Protein AF-A0A969E5X2-F1 (afdb_monomer_lite)

Sequence (292 aa):
MELRRIKANRVFSERDKNQGENKEKFKKAKKKYEKALETEEDEQTSSAALLKKKQEMRAELEAELADKMEQLIEVEDLKRLIQESEKYSLAWFKALLRLEYILAYEKQEKDRSFQVYFDKIEREAGTNKTLLLKRPSQIFPYNIEEAGDITLKLQLANERRNLAVEVVSIKDTGLRAKLKTPEEIADIDFSKIRGATLEIQNHIFVLEELTKAFDELPYPDVHNIQTNLLKDIRFIFGPPGTGKTTYLAHEEIQPAMLSDEPLKVLVLTPTNKAADVLVQKCKKYAVILPNG

Foldseek 3Di:
DVVVVPVVVVVVVVVVVVVVVVVVVVVVVVVVVVVVVVPPPDDDDDVVVVVVVVVVVVVVVVVVVVVVVVLVVLLVVLVVQLVPADPQFLSNVLSVLVNVLSVLCVVPVDDQKDKKKAQAWDADPPDLFKIKGDDIPDDDDPCQQVFQWKWKWWDFPPDIDIFTFHGWDDDDHTIMTGTPCSVSCPPDDRVRTRIIMMIGRDCSVVSVVVSVVSVPPPDDRNDRCVVVPDPPDDDDDDDPPPCPLLCCQPVPVQVVCPDPDNDDDDDDDPDPVSVVVSVCSNPVCVVVPDDD

Radius of gyration: 27.85 Å; chains: 1; bounding box: 101×42×62 Å

pLDDT: mean 73.92, std 18.06, range [26.22, 95.62]

Structure (mmCIF, N/CA/C/O backbone):
data_AF-A0A969E5X2-F1
#
_entry.id   AF-A0A969E5X2-F1
#
loop_
_atom_site.group_PDB
_atom_site.id
_atom_site.type_symbol
_atom_site.label_atom_id
_atom_site.label_alt_id
_atom_site.label_comp_id
_atom_site.label_asym_id
_atom_site.label_entity_id
_atom_site.label_seq_id
_atom_site.pdbx_PDB_ins_code
_atom_site.Cartn_x
_atom_site.Cartn_y
_atom_site.Cartn_z
_atom_site.occupancy
_atom_site.B_iso_or_equiv
_atom_site.auth_seq_id
_atom_site.auth_comp_id
_atom_site.auth_asym_id
_atom_site.auth_atom_id
_atom_site.pdbx_PDB_model_num
ATOM 1 N N . MET A 1 1 ? -6.191 -13.742 24.870 1.00 33.88 1 MET A N 1
ATOM 2 C CA . MET A 1 1 ? -4.964 -12.938 25.089 1.00 33.88 1 MET A CA 1
ATOM 3 C C . MET A 1 1 ? -3.708 -13.545 24.440 1.00 33.88 1 MET A C 1
ATOM 5 O O . MET A 1 1 ? -2.787 -12.792 24.159 1.00 33.88 1 MET A O 1
ATOM 9 N N . GLU A 1 2 ? -3.675 -14.839 24.091 1.00 26.55 2 GLU A N 1
ATOM 10 C CA . GLU A 1 2 ? -2.489 -15.505 23.503 1.00 26.55 2 GLU A CA 1
ATOM 11 C C . GLU A 1 2 ? -2.227 -15.271 22.006 1.00 26.55 2 GLU A C 1
ATOM 13 O O . GLU A 1 2 ? -1.074 -15.226 21.588 1.00 26.55 2 GLU A O 1
ATOM 18 N N . LEU A 1 3 ? -3.248 -15.000 21.188 1.00 27.17 3 LEU A N 1
ATOM 19 C CA . LEU A 1 3 ? -3.053 -14.727 19.752 1.00 27.17 3 LEU A CA 1
ATOM 20 C C . LEU A 1 3 ? -2.384 -13.365 19.462 1.00 27.17 3 LEU A C 1
ATOM 22 O O . LEU A 1 3 ? -1.923 -13.125 18.346 1.00 27.17 3 LEU A O 1
ATOM 26 N N . ARG A 1 4 ? -2.288 -12.482 20.470 1.00 29.38 4 ARG A N 1
ATOM 27 C CA . ARG A 1 4 ? -1.622 -11.169 20.378 1.00 29.38 4 ARG A CA 1
ATOM 28 C C . ARG A 1 4 ? -0.096 -11.250 20.557 1.00 29.38 4 ARG A C 1
ATOM 30 O O . ARG A 1 4 ? 0.598 -10.355 20.090 1.00 29.38 4 ARG A O 1
ATOM 37 N N . ARG A 1 5 ? 0.440 -12.334 21.140 1.00 27.33 5 ARG A N 1
ATOM 38 C CA . ARG A 1 5 ? 1.896 -12.553 21.284 1.00 27.33 5 ARG A CA 1
ATOM 39 C C . ARG A 1 5 ? 2.562 -13.086 20.009 1.00 27.33 5 ARG A C 1
ATOM 41 O O . ARG A 1 5 ? 3.722 -12.786 19.756 1.00 27.33 5 ARG A O 1
ATOM 48 N N . ILE A 1 6 ? 1.828 -13.809 19.161 1.00 28.77 6 ILE A N 1
ATOM 49 C CA . ILE A 1 6 ? 2.409 -14.521 18.007 1.00 28.77 6 ILE A CA 1
ATOM 50 C C . ILE A 1 6 ? 2.720 -13.580 16.826 1.00 28.77 6 ILE A C 1
ATOM 52 O O . ILE A 1 6 ? 3.721 -13.769 16.140 1.00 28.77 6 ILE A O 1
ATOM 56 N N . LYS A 1 7 ? 1.923 -12.522 16.600 1.00 30.47 7 LYS A N 1
ATOM 57 C CA . LYS A 1 7 ? 2.197 -11.544 15.524 1.00 30.47 7 LYS A CA 1
ATOM 58 C C . LYS A 1 7 ? 3.279 -10.525 15.888 1.00 30.47 7 LYS A C 1
ATOM 60 O O . LYS A 1 7 ? 4.080 -10.184 15.024 1.00 30.47 7 LYS A O 1
ATOM 65 N N . ALA A 1 8 ? 3.350 -10.108 17.154 1.00 27.12 8 ALA A N 1
ATOM 66 C CA . ALA A 1 8 ? 4.449 -9.279 17.643 1.00 27.12 8 ALA A CA 1
ATOM 67 C C . ALA A 1 8 ? 5.780 -10.045 17.553 1.00 27.12 8 ALA A C 1
ATOM 69 O O . ALA A 1 8 ? 6.730 -9.543 16.968 1.00 27.12 8 ALA A O 1
ATOM 70 N N . ASN A 1 9 ? 5.826 -11.313 17.972 1.00 26.22 9 ASN A N 1
ATOM 71 C CA . ASN A 1 9 ? 7.050 -12.110 17.852 1.00 26.22 9 ASN A CA 1
ATOM 72 C C . ASN A 1 9 ? 7.495 -12.370 16.406 1.00 26.22 9 ASN A C 1
ATOM 74 O O . ASN A 1 9 ? 8.685 -12.548 16.189 1.00 26.22 9 ASN A O 1
ATOM 78 N N . ARG A 1 10 ? 6.601 -12.353 15.406 1.00 29.56 10 ARG A N 1
ATOM 79 C CA . ARG A 1 10 ? 7.000 -12.557 14.002 1.00 29.56 10 ARG A CA 1
ATOM 80 C C . ARG A 1 10 ? 7.744 -11.342 13.435 1.00 29.56 10 ARG A C 1
ATOM 82 O O . ARG A 1 10 ? 8.830 -11.515 12.891 1.00 29.56 10 ARG A O 1
ATOM 89 N N . VAL A 1 11 ? 7.232 -10.133 13.693 1.00 31.98 11 VAL A N 1
ATOM 90 C CA . VAL A 1 11 ? 7.895 -8.860 13.346 1.00 31.98 11 VAL A CA 1
ATOM 91 C C . VAL A 1 11 ? 9.212 -8.698 14.112 1.00 31.98 11 VAL A C 1
ATOM 93 O O . VAL A 1 11 ? 10.180 -8.195 13.559 1.00 31.98 11 VAL A O 1
ATOM 96 N N . PHE A 1 12 ? 9.287 -9.164 15.364 1.00 27.89 12 PHE A N 1
ATOM 97 C CA . PHE A 1 12 ? 10.527 -9.146 16.147 1.00 27.89 12 PHE A CA 1
ATOM 98 C C . PHE A 1 12 ? 11.510 -10.271 15.759 1.00 27.89 12 PHE A C 1
ATOM 100 O O . PHE A 1 12 ? 12.712 -10.060 15.829 1.00 27.89 12 PHE A O 1
ATOM 107 N N . SER A 1 13 ? 11.054 -11.429 15.267 1.00 30.58 13 SER A N 1
ATOM 108 C CA . SER A 1 13 ? 11.950 -12.495 14.775 1.00 30.58 13 SER A CA 1
ATOM 109 C C . SER A 1 13 ? 12.606 -12.157 13.431 1.00 30.58 13 SER A C 1
ATOM 111 O O . SER A 1 13 ? 13.712 -12.613 13.145 1.00 30.58 13 SER A O 1
ATOM 113 N N . GLU A 1 14 ? 11.958 -11.312 12.623 1.00 36.44 14 GLU A N 1
ATOM 114 C CA . GLU A 1 14 ? 12.570 -10.693 11.442 1.00 36.44 14 GLU A CA 1
ATOM 115 C C . GLU A 1 14 ? 13.559 -9.568 11.834 1.00 36.44 14 GLU A C 1
ATOM 117 O O . GLU A 1 14 ? 14.497 -9.309 11.080 1.00 36.44 14 GLU A O 1
ATOM 122 N N . ARG A 1 15 ? 13.444 -8.967 13.041 1.00 38.28 15 ARG A N 1
ATOM 123 C CA . ARG A 1 15 ? 14.415 -7.977 13.575 1.00 38.28 15 ARG A CA 1
ATOM 124 C C . ARG A 1 15 ? 15.790 -8.575 13.847 1.00 38.28 15 ARG A C 1
ATOM 126 O O . ARG A 1 15 ? 16.778 -7.930 13.508 1.00 38.28 15 ARG A O 1
ATOM 133 N N . ASP A 1 16 ? 15.870 -9.774 14.422 1.00 35.28 16 ASP A N 1
ATOM 134 C CA . ASP A 1 16 ? 17.169 -10.392 14.737 1.00 35.28 16 ASP A CA 1
ATOM 135 C C . ASP A 1 16 ? 17.899 -10.862 13.473 1.00 35.28 16 ASP A C 1
ATOM 137 O O . ASP A 1 16 ? 19.123 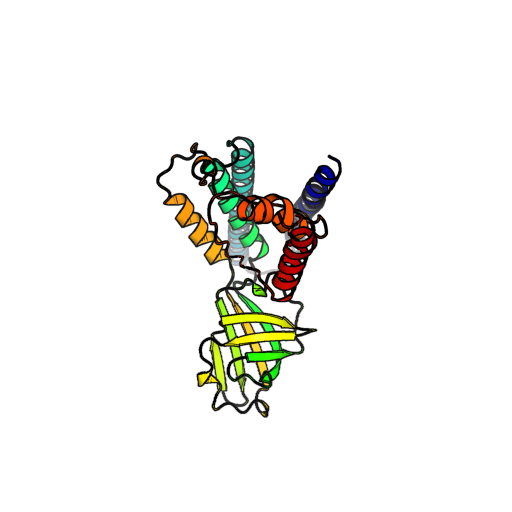-10.743 13.377 1.00 35.28 16 ASP A O 1
ATOM 141 N N . LYS A 1 17 ? 17.154 -11.318 12.457 1.00 40.59 17 LYS A N 1
ATOM 142 C CA . LYS A 1 17 ? 17.729 -11.668 11.152 1.00 40.59 17 LYS A CA 1
ATOM 143 C C . LYS A 1 17 ? 18.222 -10.435 10.397 1.00 40.59 17 LYS A C 1
ATOM 145 O O . LYS A 1 17 ? 19.358 -10.453 9.942 1.00 40.59 17 LYS A O 1
ATOM 150 N N . ASN A 1 18 ? 17.457 -9.339 10.358 1.00 42.22 18 ASN A N 1
ATOM 151 C CA . ASN A 1 18 ? 17.883 -8.110 9.672 1.00 42.22 18 ASN A CA 1
ATOM 152 C C . ASN A 1 18 ? 19.020 -7.365 10.397 1.00 42.22 18 ASN A C 1
ATOM 154 O O . ASN A 1 18 ? 19.896 -6.812 9.735 1.00 42.22 18 ASN A O 1
ATOM 158 N N . GLN A 1 19 ? 19.075 -7.376 11.738 1.00 41.97 19 GLN A N 1
ATOM 159 C CA . GLN A 1 19 ? 20.241 -6.858 12.474 1.00 41.97 19 GLN A CA 1
ATOM 160 C C . GLN A 1 19 ? 21.487 -7.733 12.274 1.00 41.97 19 GLN A C 1
ATOM 162 O O . GLN A 1 19 ? 22.598 -7.203 12.178 1.00 41.97 19 GLN A O 1
ATOM 167 N N . GLY A 1 20 ? 21.312 -9.056 12.196 1.00 42.16 20 GLY A N 1
ATOM 168 C CA . GLY A 1 20 ? 22.365 -10.003 11.835 1.00 42.16 20 GLY A CA 1
ATOM 169 C C . GLY A 1 20 ? 22.888 -9.759 10.421 1.00 42.16 20 GLY A C 1
ATOM 170 O O . GLY A 1 20 ? 24.089 -9.581 10.246 1.00 42.16 20 GLY A O 1
ATOM 171 N N . GLU A 1 21 ? 21.994 -9.643 9.438 1.00 44.25 21 GLU A N 1
ATOM 172 C CA . GLU A 1 21 ? 22.322 -9.394 8.033 1.00 44.25 21 GLU A CA 1
ATOM 173 C C . GLU A 1 21 ? 22.976 -8.025 7.812 1.00 44.25 21 GLU A C 1
ATOM 175 O O . GLU A 1 21 ? 23.948 -7.950 7.065 1.00 44.25 21 GLU A O 1
ATOM 180 N N . ASN A 1 22 ? 22.539 -6.955 8.490 1.00 44.25 22 ASN A N 1
ATOM 181 C CA . ASN A 1 22 ? 23.208 -5.649 8.398 1.00 44.25 22 ASN A CA 1
ATOM 182 C C . ASN A 1 22 ? 24.594 -5.654 9.060 1.00 44.25 22 ASN A C 1
ATOM 184 O O . ASN A 1 22 ? 25.542 -5.110 8.491 1.00 44.25 22 ASN A O 1
ATOM 188 N N . LYS A 1 23 ? 24.772 -6.338 10.200 1.00 45.78 23 LYS A N 1
ATOM 189 C CA . LYS A 1 23 ? 26.104 -6.538 10.804 1.00 45.78 23 LYS A CA 1
ATOM 190 C C . LYS A 1 23 ? 27.010 -7.407 9.931 1.00 45.78 23 LYS A C 1
ATOM 192 O O . LYS A 1 23 ? 28.216 -7.167 9.866 1.00 45.78 23 LYS A O 1
ATOM 197 N N . GLU A 1 24 ? 26.458 -8.409 9.252 1.00 46.59 24 GLU A N 1
ATOM 198 C CA . GLU A 1 24 ? 27.200 -9.284 8.345 1.00 46.59 24 GLU A CA 1
ATOM 199 C C . GLU A 1 24 ? 27.563 -8.572 7.034 1.00 46.59 24 GLU A C 1
ATOM 201 O O . GLU A 1 24 ? 28.681 -8.735 6.549 1.00 46.59 24 GLU A O 1
ATOM 206 N N . LYS A 1 25 ? 26.672 -7.726 6.499 1.00 48.50 25 LYS A N 1
ATOM 207 C CA . LYS A 1 25 ? 26.945 -6.822 5.370 1.00 48.50 25 LYS A CA 1
ATOM 208 C C . 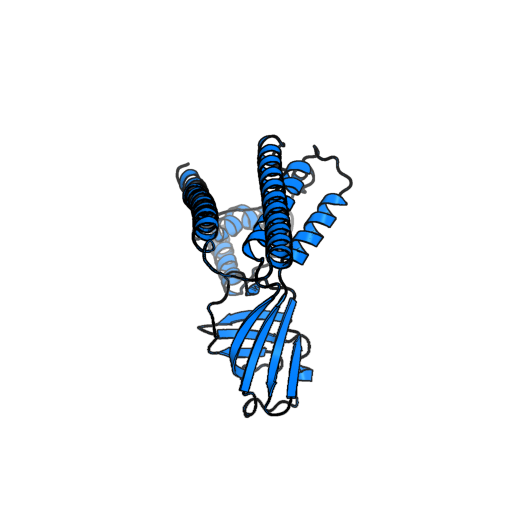LYS A 1 25 ? 28.038 -5.816 5.724 1.00 48.50 25 LYS A C 1
ATOM 210 O O . LYS A 1 25 ? 28.972 -5.664 4.943 1.00 48.50 25 LYS A O 1
ATOM 215 N N . PHE A 1 26 ? 27.998 -5.223 6.919 1.00 43.88 26 PHE A N 1
ATOM 216 C CA . PHE A 1 26 ? 29.046 -4.319 7.405 1.00 43.88 26 PHE A CA 1
ATOM 217 C C . PHE A 1 26 ? 30.395 -5.039 7.576 1.00 43.88 26 PHE A C 1
ATOM 219 O O . PHE A 1 26 ? 31.428 -4.550 7.123 1.00 43.88 26 PHE A O 1
ATOM 226 N N . LYS A 1 27 ? 30.404 -6.260 8.134 1.00 48.34 27 LYS A N 1
ATOM 227 C CA . LYS A 1 27 ? 31.613 -7.103 8.210 1.00 48.34 27 LYS A CA 1
ATOM 228 C C . LYS A 1 27 ? 32.140 -7.516 6.832 1.00 48.34 27 LYS A C 1
ATOM 230 O O . LYS A 1 27 ? 33.351 -7.532 6.637 1.00 48.34 27 LYS A O 1
ATOM 235 N N . LYS A 1 28 ? 31.265 -7.840 5.872 1.00 48.00 28 LYS A N 1
ATOM 236 C CA . LYS A 1 28 ? 31.646 -8.183 4.489 1.00 48.00 28 LYS A CA 1
ATOM 237 C C . LYS A 1 28 ? 32.193 -6.969 3.737 1.00 48.00 28 LYS A C 1
ATOM 239 O O . LYS A 1 28 ? 33.192 -7.115 3.041 1.00 48.00 28 LYS A O 1
ATOM 244 N N . ALA A 1 29 ? 31.609 -5.786 3.926 1.00 45.09 29 ALA A N 1
ATOM 245 C CA . ALA A 1 29 ? 32.123 -4.527 3.390 1.00 45.09 29 ALA A CA 1
ATOM 246 C C . ALA A 1 29 ? 33.502 -4.187 3.981 1.00 45.09 29 ALA A C 1
ATOM 248 O O . ALA A 1 29 ? 34.436 -3.924 3.228 1.00 45.09 29 ALA A O 1
ATOM 249 N N . LYS A 1 30 ? 33.675 -4.326 5.304 1.00 44.69 30 LYS A N 1
ATOM 250 C CA . LYS A 1 30 ? 34.966 -4.134 5.984 1.00 44.69 30 LYS A CA 1
ATOM 251 C C . LYS A 1 30 ? 36.037 -5.128 5.513 1.00 44.69 30 LYS A C 1
ATOM 253 O O . LYS A 1 30 ? 37.164 -4.738 5.245 1.00 44.69 30 LYS A O 1
ATOM 258 N N . LYS A 1 31 ? 35.676 -6.399 5.323 1.00 47.91 31 LYS A N 1
ATOM 259 C CA . LYS A 1 31 ? 36.594 -7.433 4.817 1.00 47.91 31 LYS A CA 1
ATOM 260 C C . LYS A 1 31 ? 36.944 -7.241 3.335 1.00 47.91 31 LYS A C 1
ATOM 262 O O . LYS A 1 31 ? 38.049 -7.564 2.915 1.00 47.91 31 LYS A O 1
ATOM 267 N N . LYS A 1 32 ? 36.015 -6.706 2.533 1.00 45.66 32 LYS A N 1
ATOM 268 C CA . LYS A 1 32 ? 36.267 -6.296 1.142 1.00 45.66 32 LYS A CA 1
ATOM 269 C C . LYS A 1 32 ? 37.216 -5.090 1.086 1.00 45.66 32 LYS A C 1
ATOM 271 O O . LYS A 1 32 ? 38.088 -5.072 0.227 1.00 45.66 32 LYS A O 1
ATOM 276 N N . TYR A 1 33 ? 37.081 -4.148 2.021 1.00 47.31 33 TYR A N 1
ATOM 277 C CA . TYR A 1 33 ? 37.984 -3.007 2.206 1.00 47.31 33 TYR A CA 1
ATOM 278 C C . TYR A 1 33 ? 39.405 -3.444 2.602 1.00 47.31 33 TYR A C 1
ATOM 280 O O . TYR A 1 33 ? 40.365 -3.032 1.959 1.00 47.31 33 TYR A O 1
ATOM 288 N N . GLU A 1 34 ? 39.545 -4.341 3.585 1.00 47.47 34 GLU A N 1
ATOM 289 C CA . GLU A 1 34 ? 40.846 -4.896 4.004 1.00 47.47 34 GLU A CA 1
ATOM 290 C C . GLU A 1 34 ? 41.527 -5.674 2.863 1.00 47.47 34 GLU A C 1
ATOM 292 O O . GLU A 1 34 ? 42.708 -5.481 2.601 1.00 47.47 34 GLU A O 1
ATOM 297 N N . LYS A 1 35 ? 40.766 -6.460 2.091 1.00 46.81 35 LYS A N 1
ATOM 298 C CA . LYS A 1 35 ? 41.309 -7.225 0.958 1.00 46.81 35 LYS A CA 1
ATOM 299 C C . LYS A 1 35 ? 41.712 -6.345 -0.235 1.00 46.81 35 LYS A C 1
ATOM 301 O O . LYS A 1 35 ? 42.700 -6.635 -0.900 1.00 46.81 35 LYS A O 1
ATOM 306 N N . ALA A 1 36 ? 40.976 -5.267 -0.510 1.00 47.94 36 ALA A N 1
ATOM 307 C CA . ALA A 1 36 ? 41.333 -4.307 -1.560 1.00 47.94 36 ALA A CA 1
ATOM 308 C C . ALA A 1 36 ? 42.599 -3.498 -1.215 1.00 47.94 36 ALA A C 1
ATOM 310 O O . ALA A 1 36 ? 43.311 -3.067 -2.114 1.00 47.94 36 ALA A O 1
ATOM 311 N N . LEU A 1 37 ? 42.899 -3.324 0.077 1.00 44.25 37 LEU A N 1
ATOM 312 C CA . LEU A 1 37 ? 44.144 -2.713 0.551 1.00 44.25 37 LEU A CA 1
ATOM 313 C C . LEU A 1 37 ? 45.368 -3.629 0.389 1.00 44.25 37 LEU A C 1
ATOM 315 O O . LEU A 1 37 ? 46.466 -3.108 0.233 1.00 44.25 37 LEU A O 1
ATOM 319 N N . GLU A 1 38 ? 45.184 -4.953 0.407 1.00 46.31 38 GLU A N 1
ATOM 320 C CA . GLU A 1 38 ? 46.271 -5.947 0.351 1.00 46.31 38 GLU A CA 1
ATOM 321 C C . GLU A 1 38 ? 46.632 -6.424 -1.071 1.00 46.31 38 GLU A C 1
ATOM 323 O O . GLU A 1 38 ? 47.699 -6.998 -1.255 1.00 46.31 38 GLU A O 1
ATOM 328 N N . THR A 1 39 ? 45.775 -6.233 -2.086 1.00 46.53 39 THR A N 1
ATOM 329 C CA . THR A 1 39 ? 45.957 -6.897 -3.404 1.00 46.53 39 THR A CA 1
ATOM 330 C C . THR A 1 39 ? 46.667 -6.040 -4.471 1.00 46.53 39 THR A C 1
ATOM 332 O O . THR A 1 39 ? 46.946 -6.546 -5.550 1.00 46.53 39 THR A O 1
ATOM 335 N N . GLU A 1 40 ? 46.982 -4.766 -4.220 1.00 47.56 40 GLU A N 1
ATOM 336 C CA . GLU A 1 40 ? 47.515 -3.849 -5.254 1.00 47.56 40 GLU A CA 1
ATOM 337 C C . GLU A 1 40 ? 48.878 -3.226 -4.892 1.00 47.56 40 GLU A C 1
ATOM 339 O O . GLU A 1 40 ? 49.169 -2.089 -5.264 1.00 47.56 40 GLU A O 1
ATOM 344 N N . GLU A 1 41 ? 49.740 -3.956 -4.176 1.00 48.00 41 GLU A N 1
ATOM 345 C CA . GLU A 1 41 ? 51.158 -3.568 -4.048 1.00 48.00 41 GLU A CA 1
ATOM 346 C C . GLU A 1 41 ? 51.972 -3.806 -5.346 1.00 48.00 41 GLU A C 1
ATOM 348 O O . GLU A 1 41 ? 53.082 -3.291 -5.450 1.00 48.00 41 GLU A O 1
ATOM 353 N N . ASP A 1 42 ? 51.414 -4.480 -6.368 1.00 48.25 42 ASP A N 1
ATOM 354 C CA . ASP A 1 42 ? 52.208 -5.084 -7.459 1.00 48.25 42 ASP A CA 1
ATOM 355 C C . ASP A 1 42 ? 51.913 -4.650 -8.919 1.00 48.25 42 ASP A C 1
ATOM 357 O O . ASP A 1 42 ? 52.398 -5.305 -9.842 1.00 48.25 42 ASP A O 1
ATOM 361 N N . GLU A 1 43 ? 51.217 -3.539 -9.213 1.00 45.03 43 GLU A N 1
ATOM 362 C CA . GLU A 1 43 ? 51.053 -3.095 -10.621 1.00 45.03 43 GLU A CA 1
ATOM 363 C C . GLU A 1 43 ? 51.542 -1.663 -10.919 1.00 45.03 43 GLU A C 1
ATOM 365 O O . GLU A 1 43 ? 50.969 -0.648 -10.520 1.00 45.03 43 GLU A O 1
ATOM 370 N N . GLN A 1 44 ? 52.632 -1.594 -11.696 1.00 53.84 44 GLN A N 1
ATOM 371 C CA . GLN A 1 44 ? 53.276 -0.381 -12.205 1.00 53.84 44 GLN A CA 1
ATOM 372 C C . GLN A 1 44 ? 52.391 0.357 -13.226 1.00 53.84 44 GLN A C 1
ATOM 374 O O . GLN A 1 44 ? 52.444 0.108 -14.428 1.00 53.84 44 GLN A O 1
ATOM 379 N N . THR A 1 45 ? 51.624 1.344 -12.766 1.00 51.31 45 THR A N 1
ATOM 380 C CA . THR A 1 45 ? 51.115 2.445 -13.604 1.00 51.31 45 THR A CA 1
ATOM 381 C C . THR A 1 45 ? 51.493 3.792 -12.977 1.00 51.31 45 THR A C 1
ATOM 383 O O . THR A 1 45 ? 51.734 3.875 -11.776 1.00 51.31 45 THR A O 1
ATOM 386 N N . SER A 1 46 ? 51.618 4.855 -13.785 1.00 58.41 46 SER A N 1
ATOM 387 C CA . SER A 1 46 ? 52.072 6.191 -13.343 1.00 58.41 46 SER A CA 1
ATOM 388 C C . SER A 1 46 ? 51.383 6.644 -12.046 1.00 58.41 46 SER A C 1
ATOM 390 O O . SER A 1 46 ? 50.157 6.797 -12.001 1.00 58.41 46 SER A O 1
ATOM 392 N N . SER A 1 47 ? 52.180 6.852 -10.989 1.00 64.56 47 SER A N 1
ATOM 393 C CA . SER A 1 47 ? 51.687 6.915 -9.607 1.00 64.56 47 SER A CA 1
ATOM 394 C C . SER A 1 47 ? 50.672 8.030 -9.359 1.00 64.56 47 SER A C 1
ATOM 396 O O . SER A 1 47 ? 49.796 7.865 -8.518 1.00 64.56 47 SER A O 1
ATOM 398 N N . ALA A 1 48 ? 50.711 9.125 -10.125 1.00 63.19 48 ALA A N 1
ATOM 399 C CA . ALA A 1 48 ? 49.802 10.259 -9.962 1.00 63.19 48 ALA A CA 1
ATOM 400 C C . ALA A 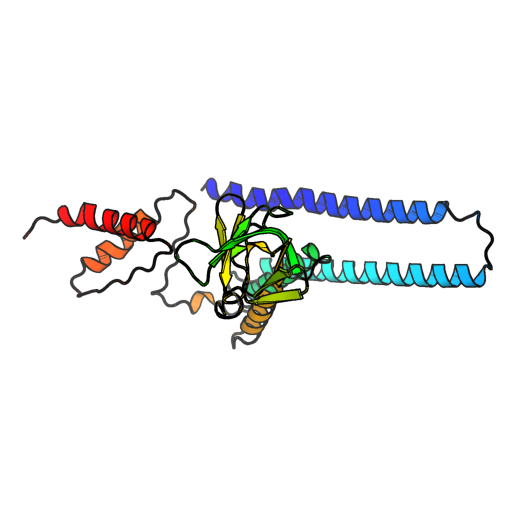1 48 ? 48.355 9.960 -10.402 1.00 63.19 48 ALA A C 1
ATOM 402 O O . ALA A 1 48 ? 47.410 10.398 -9.745 1.00 63.19 48 ALA A O 1
ATOM 403 N N . ALA A 1 49 ? 48.159 9.195 -11.483 1.00 61.09 49 ALA A N 1
ATOM 404 C CA . ALA A 1 49 ? 46.822 8.846 -11.972 1.00 61.09 49 ALA A CA 1
ATOM 405 C C . ALA A 1 49 ? 46.146 7.797 -11.071 1.00 61.09 49 ALA A C 1
ATOM 407 O O . ALA A 1 49 ? 44.952 7.899 -10.791 1.00 61.09 49 ALA A O 1
ATOM 408 N N . LEU A 1 50 ? 46.926 6.839 -10.556 1.00 59.03 50 LEU A N 1
ATOM 409 C CA . LEU A 1 50 ? 46.474 5.872 -9.553 1.00 59.03 50 LEU A CA 1
ATOM 410 C C . LEU A 1 50 ? 46.150 6.548 -8.216 1.00 59.03 50 LEU A C 1
ATOM 412 O O . LEU A 1 50 ? 45.118 6.242 -7.621 1.00 59.03 50 LEU A O 1
ATOM 416 N N . LEU A 1 51 ? 46.975 7.502 -7.761 1.00 67.19 51 LEU A N 1
ATOM 417 C CA . LEU A 1 51 ? 46.701 8.253 -6.531 1.00 67.19 51 LEU A CA 1
ATOM 418 C C . LEU A 1 51 ? 45.389 9.034 -6.637 1.00 67.19 51 LEU A C 1
ATOM 420 O O . LEU A 1 51 ? 44.587 9.010 -5.707 1.00 67.19 51 LEU A O 1
ATOM 424 N N . LYS A 1 52 ? 45.160 9.686 -7.784 1.00 73.44 52 LYS A N 1
ATOM 425 C CA . LYS A 1 52 ? 43.933 10.439 -8.054 1.00 73.44 52 LYS A CA 1
ATOM 426 C C . LYS A 1 52 ? 42.709 9.520 -8.076 1.00 73.44 52 LYS A C 1
ATOM 428 O O . LYS A 1 52 ? 41.754 9.780 -7.355 1.00 73.44 52 LYS A O 1
ATOM 433 N N . LYS A 1 53 ? 42.775 8.392 -8.792 1.00 71.81 53 LYS A N 1
ATOM 434 C CA . LYS A 1 53 ? 41.693 7.391 -8.827 1.00 71.81 53 LYS A CA 1
ATOM 435 C C . LYS A 1 53 ? 41.412 6.781 -7.444 1.00 71.81 53 LYS A C 1
ATOM 437 O O . LYS A 1 53 ? 40.263 6.531 -7.098 1.00 71.81 53 LYS A O 1
ATOM 442 N N . LYS A 1 54 ? 42.450 6.582 -6.624 1.00 67.81 54 LYS A N 1
ATOM 443 C CA . LYS A 1 54 ? 42.340 6.108 -5.234 1.00 67.81 54 LYS A CA 1
ATOM 444 C C . LYS A 1 54 ? 41.690 7.145 -4.317 1.00 67.81 54 LYS A C 1
ATOM 446 O O . LYS A 1 54 ? 40.920 6.772 -3.438 1.0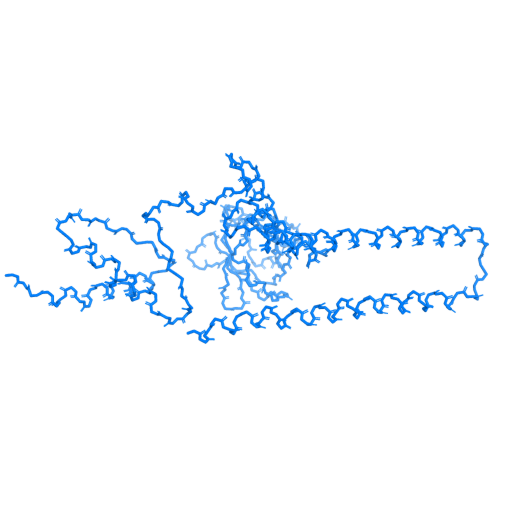0 67.81 54 LYS A O 1
ATOM 451 N N . GLN A 1 55 ? 42.000 8.428 -4.502 1.00 72.00 55 GLN A N 1
ATOM 452 C CA . GLN A 1 55 ? 41.356 9.527 -3.778 1.00 72.00 55 GLN A CA 1
ATOM 453 C C . GLN A 1 55 ? 39.886 9.675 -4.181 1.00 72.00 55 GLN A C 1
ATOM 455 O O . GLN A 1 55 ? 39.041 9.788 -3.301 1.00 72.00 55 GLN A O 1
ATOM 460 N N . GLU A 1 56 ? 39.576 9.590 -5.477 1.00 78.88 56 GLU A N 1
ATOM 461 C CA . GLU A 1 56 ? 38.203 9.624 -6.000 1.00 78.88 56 GLU A CA 1
ATOM 462 C C . GLU A 1 56 ? 37.367 8.456 -5.455 1.00 78.88 56 GLU A C 1
ATOM 464 O O . GLU A 1 56 ? 36.299 8.683 -4.896 1.00 78.88 56 GLU A O 1
ATOM 469 N N . MET A 1 57 ? 37.888 7.224 -5.501 1.00 70.56 57 MET A N 1
ATOM 470 C CA . MET A 1 57 ? 37.194 6.044 -4.967 1.00 70.56 57 MET A CA 1
ATOM 471 C C . MET A 1 57 ? 36.995 6.109 -3.444 1.00 70.56 57 MET A C 1
ATOM 473 O O . MET A 1 57 ? 35.982 5.641 -2.929 1.00 70.56 57 MET A O 1
ATOM 477 N N . ARG A 1 58 ? 37.952 6.686 -2.703 1.00 70.56 58 ARG A N 1
ATOM 478 C CA . ARG A 1 58 ? 37.800 6.921 -1.258 1.00 70.56 58 ARG A CA 1
ATOM 479 C C . ARG A 1 58 ? 36.725 7.957 -0.968 1.00 70.56 58 ARG A C 1
ATOM 481 O O . ARG A 1 58 ? 35.894 7.705 -0.109 1.00 70.56 58 ARG A O 1
ATOM 488 N N . ALA A 1 59 ? 36.725 9.071 -1.695 1.00 77.50 59 ALA A N 1
ATOM 489 C CA . ALA A 1 59 ? 35.722 10.116 -1.537 1.00 77.50 59 ALA A CA 1
ATOM 490 C C . ALA A 1 59 ? 34.310 9.604 -1.872 1.00 77.50 59 ALA A C 1
ATOM 492 O O . ALA A 1 59 ? 33.367 9.896 -1.144 1.00 77.50 59 ALA A O 1
ATOM 493 N N . GLU A 1 60 ? 34.168 8.795 -2.926 1.00 71.88 60 GLU A N 1
ATOM 494 C CA . GLU A 1 60 ? 32.897 8.162 -3.303 1.00 71.88 60 GLU A CA 1
ATOM 495 C C . GLU A 1 60 ? 32.396 7.200 -2.213 1.00 71.88 60 GLU A C 1
ATOM 497 O O . GLU A 1 60 ? 31.230 7.248 -1.825 1.00 71.88 60 GLU A O 1
ATOM 502 N N . LEU A 1 61 ? 33.289 6.382 -1.648 1.00 70.19 61 LEU A N 1
ATOM 503 C CA . LEU A 1 61 ? 32.947 5.462 -0.563 1.00 70.19 61 LEU A CA 1
ATOM 504 C C . LEU A 1 61 ? 32.611 6.189 0.750 1.00 70.19 61 LEU A C 1
ATOM 506 O O . LEU A 1 61 ? 31.704 5.773 1.468 1.00 70.19 61 LEU A O 1
ATOM 510 N N . GLU A 1 62 ? 33.344 7.253 1.086 1.00 74.25 62 GLU A N 1
ATOM 511 C CA . GLU A 1 62 ? 33.066 8.097 2.254 1.00 74.25 62 GLU A CA 1
ATOM 512 C C . GLU A 1 62 ? 31.706 8.788 2.124 1.00 74.25 62 GLU A C 1
ATOM 514 O O . GLU A 1 62 ? 30.947 8.812 3.093 1.00 74.25 62 GLU A O 1
ATOM 519 N N . ALA A 1 63 ? 31.362 9.270 0.927 1.00 74.12 63 ALA A N 1
ATOM 520 C CA . ALA A 1 63 ? 30.047 9.832 0.641 1.00 74.12 63 ALA A CA 1
ATOM 521 C C . ALA A 1 63 ? 28.928 8.784 0.782 1.00 74.12 63 ALA A C 1
ATOM 523 O O . ALA A 1 63 ? 27.923 9.053 1.436 1.00 74.12 63 ALA A O 1
ATOM 524 N N . GLU A 1 64 ? 29.116 7.570 0.252 1.00 71.75 64 GLU A N 1
ATOM 525 C CA . GLU A 1 64 ? 28.138 6.478 0.384 1.00 71.75 64 GLU A CA 1
ATOM 526 C C . GLU A 1 64 ? 27.944 6.045 1.850 1.00 71.75 64 GLU A C 1
ATOM 528 O O . GLU A 1 64 ? 26.834 5.738 2.290 1.00 71.75 64 GLU A O 1
ATOM 533 N N . LEU A 1 65 ? 29.027 6.012 2.633 1.00 71.31 65 LEU A N 1
ATOM 534 C CA . LEU A 1 65 ? 28.970 5.707 4.062 1.00 71.31 65 LEU A CA 1
ATOM 535 C C . LEU A 1 65 ? 28.240 6.796 4.847 1.00 71.31 65 LEU A C 1
ATOM 537 O O . LEU A 1 65 ? 27.451 6.463 5.730 1.00 71.31 65 LEU A O 1
ATOM 541 N N . ALA A 1 66 ? 28.495 8.067 4.532 1.00 74.44 66 ALA A N 1
ATOM 542 C CA . ALA A 1 66 ? 27.828 9.194 5.169 1.00 74.44 66 ALA A CA 1
ATOM 543 C C . ALA A 1 66 ? 26.313 9.169 4.909 1.00 74.44 66 ALA A C 1
ATOM 545 O O . ALA A 1 66 ? 25.544 9.248 5.864 1.00 74.44 66 ALA A O 1
ATOM 546 N N . ASP A 1 67 ? 25.896 8.949 3.658 1.00 73.88 67 ASP A N 1
ATOM 547 C CA . ASP A 1 67 ? 24.480 8.851 3.272 1.00 73.88 67 ASP A CA 1
ATOM 548 C C . ASP A 1 67 ? 23.766 7.704 4.011 1.00 73.88 67 ASP A C 1
ATOM 550 O O . ASP A 1 67 ? 22.712 7.882 4.622 1.00 73.88 67 ASP A O 1
ATOM 554 N N . LYS A 1 68 ? 24.402 6.527 4.083 1.00 75.62 68 LYS A N 1
ATOM 555 C CA . LYS A 1 68 ? 23.871 5.391 4.853 1.00 75.62 68 LYS A CA 1
ATOM 556 C C . LYS A 1 68 ? 23.776 5.671 6.348 1.00 75.62 68 LYS A C 1
ATOM 558 O O . LYS A 1 68 ? 22.858 5.181 7.004 1.00 75.62 68 LYS A O 1
ATOM 563 N N . MET A 1 69 ? 24.733 6.403 6.914 1.00 72.12 69 MET A N 1
ATOM 564 C CA . MET A 1 69 ? 24.680 6.790 8.324 1.00 72.12 69 MET A CA 1
ATOM 565 C C . MET A 1 69 ? 23.530 7.761 8.592 1.00 72.12 69 MET A C 1
ATOM 567 O O . MET A 1 69 ? 22.824 7.581 9.580 1.00 72.12 69 MET A O 1
ATOM 571 N N . GLU A 1 70 ? 23.313 8.736 7.712 1.00 80.00 70 GLU A N 1
ATOM 572 C CA . GLU A 1 70 ? 22.213 9.697 7.818 1.00 80.00 70 GLU A CA 1
ATOM 573 C C . GLU A 1 70 ? 20.848 9.000 7.759 1.00 80.00 70 GLU A C 1
ATOM 575 O O . GLU A 1 70 ? 20.017 9.205 8.644 1.00 80.00 70 GLU A O 1
ATOM 580 N N . GLN A 1 71 ? 20.656 8.078 6.810 1.00 77.81 71 GLN A N 1
ATOM 581 C CA . GLN A 1 71 ? 19.428 7.280 6.712 1.00 77.81 71 GLN A CA 1
ATOM 582 C C . GLN A 1 71 ? 19.179 6.434 7.969 1.00 77.81 71 GLN A C 1
ATOM 584 O O . GLN A 1 71 ? 18.052 6.353 8.463 1.00 77.81 71 GLN A O 1
ATOM 589 N N . LEU A 1 72 ? 20.224 5.813 8.532 1.00 80.69 72 LEU A N 1
ATOM 590 C CA . LEU A 1 72 ? 20.095 5.036 9.767 1.00 80.69 72 LEU A CA 1
ATOM 591 C C . LEU A 1 72 ? 19.697 5.912 10.960 1.00 80.69 72 LEU A C 1
ATOM 593 O O . LEU A 1 72 ? 18.847 5.493 11.748 1.00 80.69 72 LEU A O 1
ATOM 597 N N . ILE A 1 73 ? 20.276 7.110 11.073 1.00 86.44 73 ILE A N 1
ATOM 598 C CA . ILE A 1 73 ? 19.923 8.085 12.111 1.00 86.44 73 ILE A CA 1
ATOM 599 C C . ILE A 1 73 ? 18.459 8.504 11.953 1.00 86.44 73 ILE A C 1
ATOM 601 O O . ILE A 1 73 ? 17.703 8.427 12.921 1.00 86.44 73 ILE A O 1
ATOM 605 N N . GLU A 1 74 ? 18.028 8.849 10.735 1.00 89.50 74 GLU A N 1
ATOM 606 C CA . GLU A 1 74 ? 16.637 9.218 10.449 1.00 89.50 74 GLU A CA 1
ATOM 607 C C . GLU A 1 74 ? 15.673 8.094 10.866 1.00 89.50 74 GLU A C 1
ATOM 609 O O . GLU A 1 74 ? 14.688 8.322 11.569 1.00 89.50 74 GLU A O 1
ATOM 614 N N . VAL A 1 75 ? 15.980 6.847 10.504 1.00 88.12 75 VAL A N 1
ATOM 615 C CA . VAL A 1 75 ? 15.168 5.678 10.864 1.00 88.12 75 VAL A CA 1
ATOM 616 C C . VAL A 1 75 ? 15.100 5.463 12.381 1.00 88.12 75 VAL A C 1
ATOM 618 O O . VAL A 1 75 ? 14.056 5.048 12.899 1.00 88.12 75 VAL A O 1
ATOM 621 N N . GLU A 1 76 ? 16.191 5.686 13.111 1.00 90.19 76 GLU A N 1
ATOM 622 C CA . GLU A 1 76 ? 16.217 5.585 14.574 1.00 90.19 76 GLU A CA 1
ATOM 623 C C . GLU A 1 76 ? 15.403 6.698 15.240 1.00 90.19 76 GLU A C 1
ATOM 625 O O . GLU A 1 76 ? 14.599 6.412 16.134 1.00 90.19 76 GLU A O 1
ATOM 630 N N . ASP A 1 77 ? 15.530 7.931 14.756 1.00 93.12 77 ASP A N 1
ATOM 631 C CA . ASP A 1 77 ? 14.770 9.078 15.244 1.00 93.12 77 ASP A CA 1
ATOM 632 C C . ASP A 1 77 ? 13.269 8.913 14.985 1.00 93.12 77 ASP A C 1
ATOM 634 O O . ASP A 1 77 ? 12.463 9.117 15.895 1.00 93.12 77 ASP A O 1
ATOM 638 N N . LEU A 1 78 ? 12.878 8.440 13.798 1.00 93.94 78 LEU A N 1
ATOM 639 C CA . LEU A 1 78 ? 11.483 8.124 13.474 1.00 93.94 78 LEU A CA 1
ATOM 640 C C . LEU A 1 78 ? 10.927 7.042 14.401 1.00 93.94 78 LEU A C 1
ATOM 642 O O . LEU A 1 78 ? 9.813 7.165 14.909 1.00 93.94 78 LEU A O 1
ATOM 646 N N . LYS A 1 79 ? 11.699 5.985 14.678 1.00 92.31 79 LYS A N 1
ATOM 647 C CA . LYS A 1 79 ? 11.281 4.933 15.619 1.00 92.31 79 LYS A CA 1
ATOM 648 C C . LYS A 1 79 ? 11.086 5.472 17.029 1.00 92.31 79 LYS A C 1
ATOM 650 O O . LYS A 1 79 ? 10.133 5.055 17.689 1.00 92.31 79 LYS A O 1
ATOM 655 N N . ARG A 1 80 ? 11.969 6.362 17.488 1.00 94.31 80 ARG A N 1
ATOM 656 C CA . ARG A 1 80 ? 11.829 7.029 18.785 1.00 94.31 80 ARG A CA 1
ATOM 657 C C . ARG A 1 80 ? 10.573 7.898 18.801 1.00 94.31 80 ARG A C 1
ATOM 659 O O . ARG A 1 80 ? 9.737 7.720 19.681 1.00 94.31 80 ARG A O 1
ATOM 666 N N . LEU A 1 81 ? 10.370 8.718 17.770 1.00 93.88 81 LEU A N 1
ATOM 667 C CA . LEU A 1 81 ? 9.194 9.575 17.630 1.00 93.88 81 LEU A CA 1
ATOM 668 C C . LEU A 1 81 ? 7.888 8.767 17.648 1.00 93.88 81 LEU A C 1
ATOM 670 O O . LEU A 1 81 ? 6.940 9.156 18.322 1.00 93.88 81 LEU A O 1
ATOM 674 N N . ILE A 1 82 ? 7.840 7.609 16.984 1.00 95.25 82 ILE A N 1
ATOM 675 C CA . ILE A 1 82 ? 6.677 6.704 16.999 1.00 95.25 82 ILE A CA 1
ATOM 676 C C . ILE A 1 82 ? 6.400 6.144 18.404 1.00 95.25 82 ILE A C 1
ATOM 678 O O . ILE A 1 82 ? 5.242 5.900 18.745 1.00 95.25 82 ILE A O 1
ATOM 682 N N . GLN A 1 83 ? 7.441 5.890 19.201 1.00 93.81 83 GLN A N 1
ATOM 683 C CA . GLN A 1 83 ? 7.300 5.370 20.566 1.00 93.81 83 GLN A CA 1
ATOM 684 C C . GLN A 1 83 ? 6.890 6.449 21.570 1.00 93.81 83 GLN A C 1
ATOM 686 O O . GLN A 1 83 ? 6.138 6.152 22.496 1.00 93.81 83 GLN A O 1
ATOM 691 N N . GLU A 1 84 ? 7.389 7.671 21.395 1.00 94.31 84 GLU A N 1
ATOM 692 C CA . GLU A 1 84 ? 7.133 8.809 22.283 1.00 94.31 84 GLU A CA 1
ATOM 693 C C . GLU A 1 84 ? 5.814 9.522 21.962 1.00 94.31 84 GLU A C 1
ATOM 695 O O . GLU A 1 84 ? 5.170 10.066 22.858 1.00 94.31 84 GLU A O 1
ATOM 700 N N . SER A 1 85 ? 5.392 9.505 20.695 1.00 93.75 85 SER A N 1
ATOM 701 C CA . SER A 1 85 ? 4.144 10.132 20.263 1.00 93.75 85 SER A CA 1
ATOM 702 C C . SER A 1 85 ? 2.921 9.384 20.779 1.00 93.75 85 SER A C 1
ATOM 704 O O . SER A 1 85 ? 2.874 8.151 20.810 1.00 93.75 85 SER A O 1
ATOM 706 N N . GLU A 1 86 ? 1.872 10.138 21.104 1.00 93.62 86 GLU A N 1
ATOM 707 C CA . GLU A 1 86 ? 0.569 9.555 21.401 1.00 93.62 86 GLU A CA 1
ATOM 708 C C . GLU A 1 86 ? 0.052 8.767 20.191 1.00 93.62 86 GLU A C 1
ATOM 710 O O . GLU A 1 86 ? 0.085 9.221 19.047 1.00 93.62 86 GLU A O 1
ATOM 715 N N . LYS A 1 87 ? -0.456 7.560 20.438 1.00 92.88 87 LYS A N 1
ATOM 716 C CA . LYS A 1 87 ? -1.007 6.727 19.374 1.00 92.88 87 LYS A CA 1
ATOM 717 C C . LYS A 1 87 ? -2.169 7.445 18.679 1.00 92.88 87 LYS A C 1
ATOM 719 O O . LYS A 1 87 ? -3.119 7.861 19.335 1.00 92.88 87 LYS A O 1
ATOM 724 N N . TYR A 1 88 ? -2.117 7.471 17.348 1.00 91.38 88 TYR A N 1
ATOM 725 C CA . TYR A 1 88 ? -3.045 8.191 16.468 1.00 91.38 88 TYR A CA 1
ATOM 726 C C . TYR A 1 88 ? -2.919 9.718 16.483 1.00 91.38 88 TYR A C 1
ATOM 728 O O . TYR A 1 88 ? -3.755 10.389 15.873 1.00 91.38 88 TYR A O 1
ATOM 736 N N . SER A 1 89 ? -1.885 10.279 17.115 1.00 94.44 89 SER A N 1
ATOM 737 C CA . SER A 1 89 ? -1.528 11.671 16.859 1.00 94.44 89 SER A CA 1
ATOM 738 C C . SER A 1 89 ? -1.083 11.859 15.408 1.00 94.44 89 SER A C 1
ATOM 740 O O . SER A 1 89 ? -0.656 10.910 14.737 1.00 94.44 89 SER A O 1
ATOM 742 N N . LEU A 1 90 ? -1.169 13.088 14.910 1.00 94.00 90 LEU A N 1
ATOM 743 C CA . LEU A 1 90 ? -0.695 13.410 13.572 1.00 94.00 90 LEU A CA 1
ATOM 744 C C . LEU A 1 90 ? 0.817 13.142 13.429 1.00 94.00 90 LEU A C 1
ATOM 746 O O . LEU A 1 90 ? 1.221 12.530 12.442 1.00 94.00 90 LEU A O 1
ATOM 750 N N . ALA A 1 91 ? 1.633 13.479 14.438 1.00 94.25 91 ALA A N 1
ATOM 751 C CA . ALA A 1 91 ? 3.062 13.140 14.476 1.00 94.25 91 ALA A CA 1
ATOM 752 C C . ALA A 1 91 ? 3.306 11.632 14.375 1.00 94.25 91 ALA A C 1
ATOM 754 O O . ALA A 1 91 ? 4.180 11.195 13.629 1.00 94.25 91 ALA A O 1
ATOM 755 N N . TRP A 1 92 ? 2.514 10.826 15.087 1.00 95.62 92 TRP A N 1
ATOM 756 C CA . TRP A 1 92 ? 2.628 9.371 15.044 1.00 95.62 92 TRP A CA 1
ATOM 757 C C . TRP A 1 92 ? 2.379 8.826 13.631 1.00 95.62 92 TRP A C 1
ATOM 759 O O . TRP A 1 92 ? 3.121 7.962 13.160 1.00 95.62 92 TRP A O 1
ATOM 769 N N . PHE A 1 93 ? 1.371 9.357 12.930 1.00 94.06 93 PHE A N 1
ATOM 770 C CA . PHE A 1 93 ? 1.078 8.976 11.547 1.00 94.06 93 PHE A CA 1
ATOM 771 C C . PHE A 1 93 ? 2.149 9.445 10.561 1.00 94.06 93 PHE A C 1
ATOM 773 O O . PHE A 1 93 ? 2.623 8.628 9.773 1.00 94.06 93 PHE A O 1
ATOM 780 N N . LYS A 1 94 ? 2.569 10.714 10.627 1.00 93.81 94 LYS A N 1
ATOM 781 C CA . LYS A 1 94 ? 3.637 11.258 9.772 1.00 93.81 94 LYS A CA 1
ATOM 782 C C . LYS A 1 94 ? 4.932 10.458 9.923 1.00 93.81 94 LYS A C 1
ATOM 784 O O . LYS A 1 94 ? 5.521 10.042 8.928 1.00 93.81 94 LYS A O 1
ATOM 789 N N . ALA A 1 95 ? 5.326 10.154 11.161 1.00 94.12 95 ALA A N 1
ATOM 790 C CA . ALA A 1 95 ? 6.529 9.378 11.444 1.00 94.12 95 ALA A CA 1
ATOM 791 C C . ALA A 1 95 ? 6.450 7.945 10.888 1.00 94.12 95 ALA A C 1
ATOM 793 O O . ALA A 1 95 ? 7.426 7.433 10.340 1.00 94.12 95 ALA A O 1
ATOM 794 N N . LEU A 1 96 ? 5.283 7.299 10.985 1.00 94.19 96 LEU A N 1
ATOM 795 C CA . LEU A 1 96 ? 5.063 5.977 10.397 1.00 94.19 96 LEU A CA 1
ATOM 796 C C . LEU A 1 96 ? 5.095 5.987 8.872 1.00 94.19 96 LEU A C 1
ATOM 798 O O . LEU A 1 96 ? 5.720 5.106 8.289 1.00 94.19 96 LEU A O 1
ATOM 802 N N . LEU A 1 97 ? 4.434 6.957 8.236 1.00 91.38 97 LEU A N 1
ATOM 803 C CA . LEU A 1 97 ? 4.427 7.090 6.779 1.00 91.38 97 LEU A CA 1
ATOM 804 C C . LEU A 1 97 ? 5.841 7.329 6.248 1.00 91.38 97 LEU A C 1
ATOM 806 O O . LEU A 1 97 ? 6.262 6.651 5.312 1.00 91.38 97 LEU A O 1
ATOM 810 N N . ARG A 1 98 ? 6.606 8.212 6.900 1.00 89.56 98 ARG A N 1
ATOM 811 C CA . ARG A 1 98 ? 8.004 8.472 6.545 1.00 89.56 98 ARG A CA 1
ATOM 812 C C . ARG A 1 98 ? 8.877 7.229 6.710 1.00 89.56 98 ARG A C 1
ATOM 814 O O . ARG A 1 98 ? 9.675 6.924 5.827 1.00 89.56 98 ARG A O 1
ATOM 821 N N . LEU A 1 99 ? 8.700 6.481 7.800 1.00 90.38 99 LEU A N 1
ATOM 822 C CA . LEU A 1 99 ? 9.431 5.234 8.020 1.00 90.38 99 LEU A CA 1
ATOM 823 C C . LEU A 1 99 ? 9.094 4.182 6.951 1.00 90.38 99 LEU A C 1
ATOM 825 O O . LEU A 1 99 ? 10.002 3.543 6.424 1.00 90.38 99 LEU A O 1
ATOM 829 N N . GLU A 1 100 ? 7.815 4.009 6.610 1.00 86.50 100 GLU A N 1
ATOM 830 C CA . GLU A 1 100 ? 7.393 3.085 5.550 1.00 86.50 100 GLU A CA 1
ATOM 831 C C . GLU A 1 100 ? 7.960 3.506 4.189 1.00 86.50 100 GLU A C 1
ATOM 833 O O . GLU A 1 100 ? 8.440 2.656 3.444 1.00 86.50 100 GLU A O 1
ATOM 838 N N . TYR A 1 101 ? 7.983 4.809 3.895 1.00 82.81 101 TYR A N 1
ATOM 839 C CA . TYR A 1 101 ? 8.580 5.356 2.678 1.00 82.81 101 TYR A CA 1
ATOM 840 C C . TYR A 1 101 ? 10.070 4.996 2.557 1.00 82.81 101 TYR A C 1
ATOM 842 O O . TYR A 1 101 ? 10.483 4.454 1.532 1.00 82.81 101 TYR A O 1
ATOM 850 N N . ILE A 1 102 ? 10.866 5.221 3.611 1.00 79.62 102 ILE A N 1
ATOM 851 C CA . ILE A 1 102 ? 12.303 4.885 3.622 1.00 79.62 102 ILE A CA 1
ATOM 852 C C . ILE A 1 102 ? 12.504 3.377 3.437 1.00 79.62 102 ILE A C 1
ATOM 854 O O . ILE A 1 102 ? 13.291 2.950 2.595 1.00 79.62 102 ILE A O 1
ATOM 858 N N . LEU A 1 103 ? 11.747 2.550 4.166 1.00 80.00 103 LEU A N 1
ATOM 859 C CA . LEU A 1 103 ? 11.855 1.091 4.075 1.00 80.00 103 LEU A CA 1
ATOM 860 C C . LEU A 1 103 ? 11.410 0.542 2.712 1.00 80.00 103 LEU A C 1
ATOM 862 O O . LEU A 1 103 ? 11.939 -0.477 2.256 1.00 80.00 103 LEU A O 1
ATOM 866 N N . ALA A 1 104 ? 10.425 1.174 2.073 1.00 72.94 104 ALA A N 1
ATOM 867 C CA . ALA A 1 104 ? 10.005 0.841 0.719 1.00 72.94 104 ALA A CA 1
ATOM 868 C C . ALA A 1 104 ? 11.103 1.199 -0.292 1.00 72.94 104 ALA A C 1
ATOM 870 O O . ALA A 1 104 ? 11.421 0.376 -1.150 1.00 72.94 104 ALA A O 1
ATOM 871 N N . TYR A 1 105 ? 11.731 2.367 -0.135 1.00 68.56 105 TYR A N 1
ATOM 872 C CA . TYR A 1 105 ? 12.814 2.844 -0.993 1.00 68.56 105 TYR A CA 1
ATOM 873 C C . TYR A 1 105 ? 14.089 1.984 -0.871 1.00 68.56 105 TYR A C 1
ATOM 875 O O . TYR A 1 105 ? 14.603 1.512 -1.885 1.00 68.56 105 TYR A O 1
ATOM 883 N N . GLU A 1 106 ? 14.549 1.669 0.350 1.00 64.88 106 GLU A N 1
ATOM 884 C CA . GLU A 1 106 ? 15.733 0.820 0.605 1.00 64.88 106 GLU A CA 1
ATOM 885 C C . GLU A 1 106 ? 15.594 -0.593 0.014 1.00 64.88 106 GLU A C 1
ATOM 887 O O . GLU A 1 106 ? 16.555 -1.183 -0.485 1.00 64.88 106 GLU A O 1
ATOM 892 N N . LYS A 1 107 ? 14.385 -1.166 0.049 1.00 61.84 107 LYS A N 1
ATOM 893 C CA . LYS A 1 107 ? 14.112 -2.476 -0.565 1.00 61.84 107 LYS A CA 1
ATOM 894 C C . LYS A 1 107 ? 14.194 -2.443 -2.093 1.00 61.84 107 LYS A C 1
ATOM 896 O O . LYS A 1 107 ? 14.239 -3.510 -2.708 1.00 61.84 107 LYS A O 1
ATOM 901 N N . GLN A 1 108 ? 14.169 -1.260 -2.704 1.00 56.53 108 GLN A N 1
ATOM 902 C CA . GLN A 1 108 ? 13.859 -1.070 -4.118 1.00 56.53 108 GLN A CA 1
ATOM 903 C C . GLN A 1 108 ? 14.906 -0.267 -4.902 1.00 56.53 108 GLN A C 1
ATOM 905 O O . GLN A 1 108 ? 14.654 0.036 -6.068 1.00 56.53 108 GLN A O 1
ATOM 910 N N . GLU A 1 109 ? 16.109 -0.028 -4.358 1.00 47.53 109 GLU A N 1
ATOM 911 C CA . GLU A 1 109 ? 17.242 0.630 -5.051 1.00 47.53 109 GLU A CA 1
ATOM 912 C C . GLU A 1 109 ? 17.643 0.016 -6.418 1.00 47.53 109 GLU A C 1
ATOM 914 O O . GLU A 1 109 ? 18.547 0.524 -7.078 1.00 47.53 109 GLU A O 1
ATOM 919 N N . LYS A 1 110 ? 16.994 -1.059 -6.893 1.00 50.16 110 LYS A N 1
ATOM 920 C CA . LYS A 1 110 ? 17.320 -1.697 -8.177 1.00 50.16 110 LYS A CA 1
ATOM 921 C C . LYS A 1 110 ? 16.252 -1.710 -9.260 1.00 50.16 110 LYS A C 1
ATOM 923 O O . LYS A 1 110 ? 16.639 -1.969 -10.389 1.00 50.16 110 LYS A O 1
ATOM 928 N N . ASP A 1 111 ? 14.986 -1.391 -9.002 1.00 49.47 111 ASP A N 1
ATOM 929 C CA . ASP A 1 111 ? 13.999 -1.341 -10.090 1.00 49.47 111 ASP A CA 1
ATOM 930 C C . ASP A 1 111 ? 12.858 -0.372 -9.770 1.00 49.47 111 ASP A C 1
ATOM 932 O O . ASP A 1 111 ? 11.965 -0.650 -8.973 1.00 49.47 111 ASP A O 1
ATOM 936 N N . ARG A 1 112 ? 12.860 0.779 -10.456 1.00 53.94 112 ARG A N 1
ATOM 937 C CA . ARG A 1 112 ? 11.769 1.775 -10.433 1.00 53.94 112 ARG A CA 1
ATOM 938 C C . ARG A 1 112 ? 10.454 1.242 -11.021 1.00 53.94 112 ARG A C 1
ATOM 940 O O . ARG A 1 112 ? 9.425 1.905 -10.936 1.00 53.94 112 ARG A O 1
ATOM 947 N N . SER A 1 113 ? 10.483 0.056 -11.617 1.00 62.28 113 SER A N 1
ATOM 948 C CA . SER A 1 113 ? 9.345 -0.592 -12.250 1.00 62.28 113 SER A CA 1
ATOM 949 C C . SER A 1 113 ? 9.456 -2.101 -12.089 1.00 62.28 113 SER A C 1
ATOM 951 O O . SER A 1 113 ? 10.466 -2.687 -12.476 1.00 62.28 113 SER A O 1
ATOM 953 N N . PHE A 1 114 ? 8.413 -2.747 -11.579 1.00 71.56 114 PHE A N 1
ATOM 954 C CA . PHE A 1 114 ? 8.345 -4.202 -11.604 1.00 71.56 114 PHE A CA 1
ATOM 955 C C . PHE A 1 114 ? 7.969 -4.644 -13.020 1.00 71.56 114 PHE A C 1
ATOM 957 O O . PHE A 1 114 ? 6.885 -4.319 -13.508 1.00 71.56 114 PHE A O 1
ATOM 964 N N . GLN A 1 115 ? 8.870 -5.361 -13.692 1.00 78.94 115 GLN A N 1
ATOM 965 C CA . GLN A 1 115 ? 8.641 -5.866 -15.043 1.00 78.94 115 GLN A CA 1
ATOM 966 C C . GLN A 1 115 ? 8.485 -7.383 -15.044 1.00 78.94 115 GLN A C 1
ATOM 968 O O . GLN A 1 115 ? 9.304 -8.090 -14.465 1.00 78.94 115 GLN A O 1
ATOM 973 N N . VAL A 1 116 ? 7.459 -7.893 -15.727 1.00 84.19 116 VAL A N 1
ATOM 974 C CA . VAL A 1 116 ? 7.272 -9.333 -15.966 1.00 84.19 116 VAL A CA 1
ATOM 975 C C . VAL A 1 116 ? 7.078 -9.573 -17.442 1.00 84.19 116 VAL A C 1
ATOM 977 O O . VAL A 1 116 ? 6.212 -8.962 -18.067 1.00 84.19 116 VAL A O 1
ATOM 980 N N . TYR A 1 117 ? 7.852 -10.499 -17.992 1.00 88.94 117 TYR A N 1
ATOM 981 C CA . TYR A 1 117 ? 7.649 -10.969 -19.349 1.00 88.94 117 TYR A CA 1
ATOM 982 C C . TYR A 1 117 ? 6.686 -12.158 -19.371 1.00 88.94 117 TYR A C 1
ATOM 984 O O . TYR A 1 117 ? 6.738 -13.033 -18.510 1.00 88.94 117 TYR A O 1
ATOM 992 N N . PHE A 1 118 ? 5.825 -12.192 -20.379 1.00 90.94 118 PHE A N 1
ATOM 993 C CA . PHE A 1 118 ? 4.884 -13.264 -20.661 1.00 90.94 118 PHE A CA 1
ATOM 994 C C . PHE A 1 118 ? 5.100 -13.741 -22.088 1.00 90.94 118 PHE A C 1
ATOM 996 O O . PHE A 1 118 ? 5.154 -12.937 -23.022 1.00 90.94 118 PHE A O 1
ATOM 1003 N N . ASP A 1 119 ? 5.181 -15.052 -22.266 1.00 86.88 119 ASP A N 1
ATOM 1004 C CA . ASP A 1 119 ? 5.453 -15.650 -23.574 1.00 86.88 119 ASP A CA 1
ATOM 1005 C C . ASP A 1 119 ? 4.178 -15.878 -24.415 1.00 86.88 119 ASP A C 1
ATOM 1007 O O . ASP A 1 119 ? 4.256 -16.201 -25.600 1.00 86.88 119 ASP A O 1
ATOM 1011 N N . LYS A 1 120 ? 2.990 -15.784 -23.799 1.00 86.50 120 LYS A N 1
ATOM 1012 C CA . LYS A 1 120 ? 1.713 -16.111 -24.432 1.00 86.50 120 LYS A CA 1
ATOM 1013 C C . LYS A 1 120 ? 0.639 -15.161 -23.964 1.00 86.50 120 LYS A C 1
ATOM 1015 O O . LYS A 1 120 ? 0.403 -14.998 -22.767 1.00 86.50 120 LYS A O 1
ATOM 1020 N N . ILE A 1 121 ? -0.036 -14.583 -24.946 1.00 89.38 121 ILE A N 1
ATOM 1021 C CA . ILE A 1 121 ? -1.091 -13.608 -24.755 1.00 89.38 121 ILE A CA 1
ATOM 1022 C C . ILE A 1 121 ? -2.295 -14.099 -25.536 1.00 89.38 121 ILE A C 1
ATOM 1024 O O . ILE A 1 121 ? -2.231 -14.306 -26.745 1.00 89.38 121 ILE A O 1
ATOM 1028 N N . GLU A 1 122 ? -3.390 -14.312 -24.825 1.00 88.62 122 GLU A N 1
ATOM 1029 C CA . GLU A 1 122 ? -4.659 -14.738 -25.399 1.00 88.62 122 GLU A CA 1
ATOM 1030 C C . GLU A 1 122 ? -5.729 -13.725 -25.019 1.00 88.62 122 GLU A C 1
ATOM 1032 O O . GLU A 1 122 ? -5.716 -13.164 -23.925 1.00 88.62 122 GLU A O 1
ATOM 1037 N N . ARG A 1 123 ? -6.694 -13.505 -25.902 1.00 86.12 123 ARG A N 1
ATOM 1038 C CA . ARG A 1 123 ? -7.885 -12.736 -25.554 1.00 86.12 123 ARG A CA 1
ATOM 1039 C C . ARG A 1 123 ? -8.862 -13.626 -24.798 1.00 86.12 123 ARG A C 1
ATOM 1041 O O . ARG A 1 123 ? -9.110 -14.761 -25.205 1.00 86.12 123 ARG A O 1
ATOM 1048 N N . GLU A 1 124 ? -9.417 -13.128 -23.697 1.00 84.25 124 GLU A N 1
ATOM 1049 C CA . GLU A 1 124 ? -10.390 -13.905 -22.931 1.00 84.25 124 GLU A CA 1
ATOM 1050 C C . GLU A 1 124 ? -11.718 -14.011 -23.694 1.00 84.25 124 GLU A C 1
ATOM 1052 O O . GLU A 1 124 ? -12.300 -13.002 -24.104 1.00 84.25 124 GLU A O 1
ATOM 1057 N N . ALA A 1 125 ? -12.211 -15.241 -23.861 1.00 76.06 125 ALA A N 1
ATOM 1058 C CA . ALA A 1 125 ? -13.476 -15.509 -24.534 1.00 76.06 125 ALA A CA 1
ATOM 1059 C C . ALA A 1 125 ? -14.636 -14.752 -23.861 1.00 76.06 125 ALA A C 1
ATOM 1061 O O . ALA A 1 125 ? -14.783 -14.773 -22.640 1.00 76.06 125 ALA A O 1
ATOM 1062 N N . GLY A 1 126 ? -15.459 -14.077 -24.667 1.00 74.31 126 GLY A N 1
ATOM 1063 C CA . GLY A 1 126 ? -16.599 -13.289 -24.187 1.00 74.31 126 GLY A CA 1
ATOM 1064 C C . GLY A 1 126 ? -16.271 -11.847 -23.785 1.00 74.31 126 GLY A C 1
ATOM 1065 O O . GLY A 1 126 ? -17.170 -11.132 -23.348 1.00 74.31 126 GLY A O 1
ATOM 1066 N N . THR A 1 127 ? -15.022 -11.385 -23.946 1.00 78.62 127 THR A N 1
ATOM 1067 C CA . THR A 1 127 ? -14.659 -9.984 -23.682 1.00 78.62 127 THR A CA 1
ATOM 1068 C C . THR A 1 127 ? -13.769 -9.382 -24.772 1.00 78.62 127 THR A C 1
ATOM 1070 O O . THR A 1 127 ? -12.942 -10.050 -25.395 1.00 78.62 127 THR A O 1
ATOM 1073 N N . ASN A 1 128 ? -13.914 -8.071 -24.976 1.00 79.75 128 ASN A N 1
ATOM 1074 C CA . ASN A 1 128 ? -13.093 -7.313 -25.926 1.00 79.75 128 ASN A CA 1
ATOM 1075 C C . ASN A 1 128 ? -11.964 -6.525 -25.263 1.00 79.75 128 ASN A C 1
ATOM 1077 O O . ASN A 1 128 ? -11.117 -5.975 -25.951 1.00 79.75 128 ASN A O 1
ATOM 1081 N N . LYS A 1 129 ? -11.957 -6.492 -23.931 1.00 85.12 129 LYS A N 1
ATOM 1082 C CA . LYS A 1 129 ? -11.089 -5.637 -23.120 1.00 85.12 129 LYS A CA 1
ATOM 1083 C C . LYS A 1 129 ? -10.175 -6.401 -22.175 1.00 85.12 129 LYS A C 1
ATOM 1085 O O . LYS A 1 129 ? -9.488 -5.779 -21.374 1.00 85.12 129 LYS A O 1
ATOM 1090 N N . THR A 1 130 ? -10.208 -7.732 -22.197 1.00 87.62 130 THR A N 1
ATOM 1091 C CA . THR A 1 130 ? -9.480 -8.548 -21.225 1.00 87.62 130 THR A CA 1
ATOM 1092 C C . THR A 1 130 ? -8.550 -9.530 -21.914 1.00 87.62 130 THR A C 1
ATOM 1094 O O . THR A 1 130 ? -8.951 -10.292 -22.796 1.00 87.62 130 THR A O 1
ATOM 1097 N N . LEU A 1 131 ? -7.293 -9.498 -21.480 1.00 88.50 131 LEU A N 1
ATOM 1098 C CA . LEU A 1 131 ? -6.213 -10.341 -21.961 1.00 88.50 131 LEU A CA 1
ATOM 1099 C C . LEU A 1 131 ? -5.776 -11.309 -20.863 1.00 88.50 131 LEU A C 1
ATOM 1101 O O . LEU A 1 131 ? -5.707 -10.956 -19.686 1.00 88.50 131 LEU A O 1
ATOM 1105 N N . LEU A 1 132 ? -5.465 -12.534 -21.266 1.00 89.31 132 LEU A N 1
ATOM 1106 C CA . LEU A 1 132 ? -4.855 -13.571 -20.452 1.00 89.31 132 LEU A CA 1
ATOM 1107 C C . LEU A 1 132 ? -3.367 -13.635 -20.797 1.00 89.31 132 LEU A C 1
ATOM 1109 O O . LEU A 1 132 ? -2.990 -14.051 -21.892 1.00 89.31 132 LEU A O 1
ATOM 1113 N N . LEU A 1 133 ? -2.537 -13.227 -19.846 1.00 90.31 133 LEU A N 1
ATOM 1114 C CA . LEU A 1 133 ? -1.084 -13.266 -19.907 1.00 90.31 133 LEU A CA 1
ATOM 1115 C C . LEU A 1 133 ? -0.613 -14.554 -19.222 1.00 90.31 133 LEU A C 1
ATOM 1117 O O . LEU A 1 133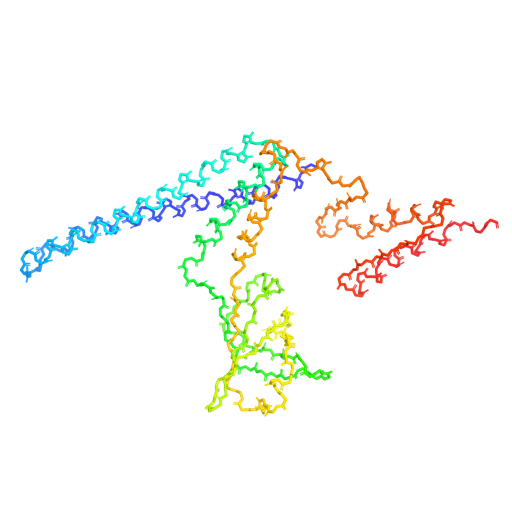 ? -0.833 -14.748 -18.025 1.00 90.31 133 LEU A O 1
ATOM 1121 N N . LYS A 1 134 ? -0.009 -15.473 -19.973 1.00 88.56 134 LYS A N 1
ATOM 1122 C CA . LYS A 1 134 ? 0.373 -16.809 -19.491 1.00 88.56 134 LYS A CA 1
ATOM 1123 C C . LYS A 1 134 ? 1.889 -16.999 -19.524 1.00 88.56 134 LYS A C 1
ATOM 1125 O O . LYS A 1 134 ? 2.583 -16.318 -20.273 1.00 88.56 134 LYS A O 1
ATOM 1130 N N . ARG A 1 135 ? 2.356 -17.953 -18.704 1.00 85.94 135 ARG A N 1
ATOM 1131 C CA . ARG A 1 135 ? 3.768 -18.346 -18.526 1.00 85.94 135 ARG A CA 1
ATOM 1132 C C . ARG A 1 135 ? 4.658 -17.122 -18.214 1.00 85.94 135 ARG A C 1
ATOM 1134 O O . ARG A 1 135 ? 5.433 -16.674 -19.060 1.00 85.94 135 ARG A O 1
ATOM 1141 N N . PRO A 1 136 ? 4.497 -16.539 -17.013 1.00 88.62 136 PRO A N 1
ATOM 1142 C CA . PRO A 1 136 ? 5.311 -15.413 -16.580 1.00 88.62 136 PRO A CA 1
ATOM 1143 C C . PRO A 1 136 ? 6.775 -15.833 -16.391 1.00 88.62 136 PRO A C 1
ATOM 1145 O O . PRO A 1 136 ? 7.061 -16.946 -15.949 1.00 88.62 136 PRO A O 1
ATOM 1148 N N . SER A 1 137 ? 7.702 -14.918 -16.666 1.00 84.62 137 SER A N 1
ATOM 1149 C CA . SER A 1 137 ? 9.141 -15.115 -16.455 1.00 84.62 137 SER A CA 1
ATOM 1150 C C . SER A 1 137 ? 9.536 -15.191 -14.978 1.00 84.62 137 SER A C 1
ATOM 1152 O O . SER A 1 137 ? 10.626 -15.660 -14.659 1.00 84.62 137 SER A O 1
ATOM 1154 N N . GLN A 1 138 ? 8.675 -14.712 -14.077 1.00 77.19 138 GLN A N 1
ATOM 1155 C CA . GLN A 1 138 ? 8.931 -14.637 -12.641 1.00 77.19 138 GLN A CA 1
ATOM 1156 C C . GLN A 1 138 ? 7.640 -14.710 -11.822 1.00 77.19 138 GLN A C 1
ATOM 1158 O O . GLN A 1 138 ? 6.540 -14.500 -12.333 1.00 77.19 138 GLN A O 1
ATOM 1163 N N . ILE A 1 139 ? 7.791 -14.994 -10.529 1.00 71.56 139 ILE A N 1
ATOM 1164 C CA . ILE A 1 139 ? 6.684 -15.025 -9.570 1.00 71.56 139 ILE A CA 1
ATOM 1165 C C . ILE A 1 139 ? 6.182 -13.595 -9.331 1.00 71.56 139 ILE A C 1
ATOM 1167 O O . ILE A 1 139 ? 6.975 -12.658 -9.222 1.00 71.56 139 ILE A O 1
ATOM 1171 N N . PHE A 1 140 ? 4.863 -13.429 -9.244 1.00 70.38 140 PHE A N 1
ATOM 1172 C CA . PHE A 1 140 ? 4.253 -12.134 -8.963 1.00 70.38 140 PHE A CA 1
ATOM 1173 C C . PHE A 1 140 ? 4.439 -11.727 -7.496 1.00 70.38 140 PHE A C 1
ATOM 1175 O O . PHE A 1 140 ? 4.332 -12.578 -6.606 1.00 70.38 140 PHE A O 1
ATOM 1182 N N . PRO A 1 141 ? 4.658 -10.435 -7.210 1.00 65.44 141 PRO A N 1
ATOM 1183 C CA . PRO A 1 141 ? 4.569 -9.923 -5.860 1.00 65.44 141 PRO A CA 1
ATOM 1184 C C . PRO A 1 141 ? 3.124 -10.048 -5.365 1.00 65.44 141 PRO A C 1
ATOM 1186 O O . PRO A 1 141 ? 2.165 -10.007 -6.137 1.00 65.44 141 PRO A O 1
ATOM 1189 N N . TYR A 1 142 ? 2.972 -10.208 -4.054 1.00 58.97 142 TYR A N 1
ATOM 1190 C CA . TYR A 1 142 ? 1.677 -10.466 -3.420 1.00 58.97 142 TYR A CA 1
ATOM 1191 C C . TYR A 1 142 ? 0.663 -9.322 -3.600 1.00 58.97 142 TYR A C 1
ATOM 1193 O O . TYR A 1 142 ? -0.533 -9.554 -3.477 1.00 58.97 142 TYR A O 1
ATOM 1201 N N . ASN A 1 143 ? 1.135 -8.110 -3.899 1.00 60.53 143 ASN A N 1
ATOM 1202 C CA . ASN A 1 143 ? 0.353 -6.886 -4.070 1.00 60.53 143 ASN A CA 1
ATOM 1203 C C . ASN A 1 143 ? 0.170 -6.483 -5.547 1.00 60.53 143 ASN A C 1
ATOM 1205 O O . ASN A 1 143 ? -0.184 -5.343 -5.832 1.00 60.53 143 ASN A O 1
ATOM 1209 N N . ILE A 1 144 ? 0.417 -7.387 -6.505 1.00 71.88 144 ILE A N 1
ATOM 1210 C CA . ILE A 1 144 ? 0.336 -7.056 -7.938 1.00 71.88 144 ILE A CA 1
ATOM 1211 C C . ILE A 1 144 ? -1.053 -6.552 -8.366 1.00 71.88 144 ILE A C 1
ATOM 1213 O O . ILE A 1 144 ? -1.149 -5.715 -9.254 1.00 71.88 144 ILE A O 1
ATOM 1217 N N . GLU A 1 145 ? -2.123 -7.029 -7.724 1.00 74.31 145 GLU A N 1
ATOM 1218 C CA . GLU A 1 145 ? -3.507 -6.609 -8.004 1.00 74.31 145 GLU A CA 1
ATOM 1219 C C . GLU A 1 145 ? -3.824 -5.201 -7.479 1.00 74.31 145 GLU A C 1
ATOM 1221 O O . GLU A 1 145 ? -4.780 -4.577 -7.929 1.00 74.31 145 GLU A O 1
ATOM 1226 N N . GLU A 1 146 ? -3.007 -4.688 -6.556 1.00 64.44 146 GLU A N 1
ATOM 1227 C CA . GLU A 1 146 ? -3.130 -3.344 -5.982 1.00 64.44 146 GLU A CA 1
ATOM 1228 C C . GLU A 1 146 ? -2.342 -2.303 -6.797 1.00 64.44 146 GLU A C 1
ATOM 1230 O O . GLU A 1 146 ? -2.278 -1.133 -6.428 1.00 64.44 146 GLU A O 1
ATOM 1235 N N . ALA A 1 147 ? -1.690 -2.713 -7.891 1.00 66.75 147 ALA A N 1
ATOM 1236 C CA . ALA A 1 147 ? -0.947 -1.840 -8.794 1.00 66.75 147 ALA A CA 1
ATOM 1237 C C . ALA A 1 147 ? -1.842 -0.805 -9.488 1.00 66.75 147 ALA A C 1
ATOM 1239 O O . ALA A 1 147 ? -2.780 -1.161 -10.195 1.00 66.75 147 ALA A O 1
ATOM 1240 N N . GLY A 1 148 ? -1.525 0.480 -9.286 1.00 60.38 148 GLY A N 1
ATOM 1241 C CA . GLY A 1 148 ? -2.290 1.601 -9.845 1.00 60.38 148 GLY A CA 1
ATOM 1242 C C . GLY A 1 148 ? -1.918 1.945 -11.288 1.00 60.38 148 GLY A C 1
ATOM 1243 O O . GLY A 1 148 ? -2.803 2.140 -12.120 1.00 60.38 148 GLY A O 1
ATOM 1244 N N . ASP A 1 149 ? -0.620 1.962 -11.604 1.00 74.44 149 ASP A N 1
ATOM 1245 C CA . ASP A 1 149 ? -0.120 2.336 -12.929 1.00 74.44 149 ASP A CA 1
ATOM 1246 C C . ASP A 1 149 ? 0.580 1.164 -13.608 1.00 74.44 149 ASP A C 1
ATOM 1248 O O . ASP A 1 149 ? 1.738 0.832 -13.351 1.00 74.44 149 ASP A O 1
ATOM 1252 N N . ILE A 1 150 ? -0.170 0.514 -14.495 1.00 84.88 150 ILE A N 1
ATOM 1253 C CA . ILE A 1 150 ? 0.242 -0.701 -15.184 1.00 84.88 150 ILE A CA 1
ATOM 1254 C C . ILE A 1 150 ? 0.236 -0.445 -16.692 1.00 84.88 150 ILE A C 1
ATOM 1256 O O . ILE A 1 150 ? -0.791 -0.106 -17.286 1.00 84.88 150 ILE A O 1
ATOM 1260 N N . THR A 1 151 ? 1.382 -0.662 -17.328 1.00 87.88 151 THR A N 1
ATOM 1261 C CA . THR A 1 151 ? 1.547 -0.589 -18.782 1.00 87.88 151 THR A CA 1
ATOM 1262 C C . THR A 1 151 ? 1.887 -1.968 -19.329 1.00 87.88 151 THR A C 1
ATOM 1264 O O . THR A 1 151 ? 2.855 -2.594 -18.908 1.00 87.88 151 THR A O 1
ATOM 1267 N N . LEU A 1 152 ? 1.117 -2.454 -20.300 1.00 89.44 152 LEU A N 1
ATOM 1268 C CA . LEU A 1 152 ? 1.406 -3.698 -21.007 1.00 89.44 152 LEU A CA 1
ATOM 1269 C C . LEU A 1 152 ? 2.056 -3.388 -22.356 1.00 89.44 152 LEU A C 1
ATOM 1271 O O . LEU A 1 152 ? 1.417 -2.862 -23.262 1.00 89.44 152 LEU A O 1
ATOM 1275 N N . LYS A 1 153 ? 3.326 -3.750 -22.508 1.00 90.44 153 LYS A N 1
ATOM 1276 C CA . LYS A 1 153 ? 4.091 -3.591 -23.746 1.00 90.44 153 LYS A CA 1
ATOM 1277 C C . LYS A 1 153 ? 4.007 -4.874 -24.571 1.00 90.44 153 LYS A C 1
ATOM 1279 O O . LYS A 1 153 ? 4.681 -5.855 -24.261 1.00 90.44 153 LYS A O 1
ATOM 1284 N N . LEU A 1 154 ? 3.190 -4.887 -25.620 1.00 89.12 154 LEU A N 1
ATOM 1285 C CA . LEU A 1 154 ? 3.104 -5.991 -26.576 1.00 89.12 154 LEU A CA 1
ATOM 1286 C C . LEU A 1 154 ? 4.285 -5.958 -27.551 1.00 89.12 154 LEU A C 1
ATOM 1288 O O . LEU A 1 154 ? 4.584 -4.922 -28.146 1.00 89.12 154 LEU A O 1
ATOM 1292 N N . GLN A 1 155 ? 4.919 -7.111 -27.760 1.00 87.38 155 GLN A N 1
ATOM 1293 C CA . GLN A 1 155 ? 5.932 -7.306 -28.793 1.00 87.38 155 GLN A CA 1
ATOM 1294 C C . GLN A 1 155 ? 5.319 -8.051 -29.980 1.00 87.38 155 GLN A C 1
ATOM 1296 O O . GLN A 1 155 ? 5.082 -9.262 -29.923 1.00 87.38 155 GLN A O 1
ATOM 1301 N N . LEU A 1 156 ? 5.074 -7.324 -31.069 1.00 83.31 156 LEU A N 1
ATOM 1302 C CA . LEU A 1 156 ? 4.676 -7.891 -32.354 1.00 83.31 156 LEU A CA 1
ATOM 1303 C C . LEU A 1 156 ? 5.917 -8.117 -33.230 1.00 83.31 156 LEU A C 1
ATOM 1305 O O . LEU A 1 156 ? 7.020 -7.679 -32.904 1.00 83.31 156 LEU A O 1
ATOM 1309 N N . ALA A 1 157 ? 5.753 -8.819 -34.353 1.00 75.88 157 ALA A N 1
ATOM 1310 C CA . ALA A 1 157 ? 6.868 -9.135 -35.250 1.00 75.88 157 ALA A CA 1
ATOM 1311 C C . ALA A 1 157 ? 7.612 -7.890 -35.775 1.00 75.88 157 ALA A C 1
ATOM 1313 O O . ALA A 1 157 ? 8.835 -7.939 -35.898 1.00 75.88 157 ALA A O 1
ATOM 1314 N N . ASN A 1 158 ? 6.882 -6.797 -36.036 1.00 76.81 158 ASN A N 1
ATOM 1315 C CA . ASN A 1 158 ? 7.407 -5.590 -36.685 1.00 76.81 158 ASN A CA 1
ATOM 1316 C C . ASN A 1 158 ? 7.226 -4.307 -35.852 1.00 76.81 158 ASN A C 1
ATOM 1318 O O . ASN A 1 158 ? 7.745 -3.265 -36.238 1.00 76.81 158 ASN A O 1
ATOM 1322 N N . GLU A 1 159 ? 6.502 -4.356 -34.730 1.00 82.25 159 GLU A N 1
ATOM 1323 C CA . GLU A 1 159 ? 6.211 -3.174 -33.910 1.00 82.25 159 GLU A CA 1
ATOM 1324 C C . GLU A 1 159 ? 6.078 -3.518 -32.419 1.00 82.25 159 GLU A C 1
ATOM 1326 O O . GLU A 1 159 ? 5.882 -4.674 -32.034 1.00 82.25 159 GLU A O 1
ATOM 1331 N N . ARG A 1 160 ? 6.191 -2.494 -31.567 1.00 84.50 160 ARG A N 1
ATOM 1332 C CA . ARG A 1 160 ? 5.878 -2.574 -30.137 1.00 84.50 160 ARG A CA 1
ATOM 1333 C C . ARG A 1 160 ? 4.684 -1.673 -29.859 1.00 84.50 160 ARG A C 1
ATOM 1335 O O . ARG A 1 160 ? 4.706 -0.516 -30.268 1.00 84.50 160 ARG A O 1
ATOM 1342 N N . ARG A 1 161 ? 3.683 -2.182 -29.142 1.00 84.00 161 ARG A N 1
ATOM 1343 C CA . ARG A 1 161 ? 2.540 -1.381 -28.681 1.00 84.00 161 ARG A CA 1
ATOM 1344 C C . ARG A 1 161 ? 2.509 -1.311 -27.169 1.00 84.00 161 ARG A C 1
ATOM 1346 O O . ARG A 1 161 ? 2.689 -2.329 -26.509 1.00 84.00 161 ARG A O 1
ATOM 1353 N N . ASN A 1 162 ? 2.242 -0.127 -26.640 1.00 88.81 162 ASN A N 1
ATOM 1354 C CA . ASN A 1 162 ? 2.048 0.090 -25.213 1.00 88.81 162 ASN A CA 1
ATOM 1355 C C . ASN A 1 162 ? 0.552 0.236 -24.964 1.00 88.81 162 ASN A C 1
ATOM 1357 O O . ASN A 1 162 ? -0.069 1.099 -25.568 1.00 88.81 162 ASN A O 1
ATOM 1361 N N . LEU A 1 163 ? 0.002 -0.596 -24.090 1.00 86.56 163 LEU A N 1
ATOM 1362 C CA . LEU A 1 163 ? -1.408 -0.594 -23.729 1.00 86.56 163 LEU A CA 1
ATOM 1363 C C . LEU A 1 163 ? -1.547 -0.202 -22.264 1.00 86.56 163 LEU A C 1
ATOM 1365 O O . LEU A 1 163 ? -0.875 -0.769 -21.396 1.00 86.56 163 LEU A O 1
ATOM 1369 N N . ALA A 1 164 ? -2.452 0.725 -21.976 1.00 85.19 164 ALA A N 1
ATOM 1370 C CA . ALA A 1 164 ? -2.775 1.078 -20.604 1.00 85.19 164 ALA A CA 1
ATOM 1371 C C . ALA A 1 164 ? -3.684 0.006 -19.979 1.00 85.19 164 ALA A C 1
ATOM 1373 O O . ALA A 1 164 ? -4.757 -0.315 -20.502 1.00 85.19 164 ALA A O 1
ATOM 1374 N N . VAL A 1 165 ? -3.267 -0.549 -18.842 1.00 86.12 165 VAL A N 1
ATOM 1375 C CA . VAL A 1 165 ? -4.027 -1.564 -18.106 1.00 86.12 165 VAL A CA 1
ATOM 1376 C C . VAL A 1 165 ? -4.783 -0.882 -16.965 1.00 86.12 165 VAL A C 1
ATOM 1378 O O . VAL A 1 165 ? -4.248 -0.041 -16.253 1.00 86.12 165 VAL A O 1
ATOM 1381 N N . GLU A 1 166 ? -6.065 -1.206 -16.835 1.00 81.69 166 GLU A N 1
ATOM 1382 C CA . GLU A 1 166 ? -6.964 -0.695 -15.801 1.00 81.69 166 GLU A CA 1
ATOM 1383 C C . GLU A 1 166 ? -6.765 -1.455 -14.489 1.00 81.69 166 GLU A C 1
ATOM 1385 O O . GLU A 1 166 ? -6.562 -0.843 -13.451 1.00 81.69 166 GLU A O 1
ATOM 1390 N N . VAL A 1 167 ? -6.832 -2.789 -14.543 1.00 79.00 167 VAL A N 1
ATOM 1391 C CA . VAL A 1 167 ? -6.706 -3.677 -13.378 1.00 79.00 167 VAL A CA 1
ATOM 1392 C C . VAL A 1 167 ? -6.094 -5.002 -13.820 1.00 79.00 167 VAL A C 1
ATOM 1394 O O . VAL A 1 167 ? -6.373 -5.490 -14.924 1.00 79.00 167 VAL A O 1
ATOM 1397 N N . VAL A 1 168 ? -5.311 -5.618 -12.936 1.00 85.06 168 VAL A N 1
ATOM 1398 C CA . VAL A 1 168 ? -4.813 -6.986 -13.093 1.00 85.06 168 VAL A CA 1
ATOM 1399 C C . VAL A 1 168 ? -5.358 -7.904 -12.004 1.00 85.06 168 VAL A C 1
ATOM 1401 O O . VAL A 1 168 ? -5.600 -7.474 -10.884 1.00 85.06 168 VAL A O 1
ATOM 1404 N N . SER A 1 169 ? -5.562 -9.176 -12.338 1.00 81.50 169 SER A N 1
ATOM 1405 C CA . SER A 1 169 ? -5.938 -10.220 -11.377 1.00 81.50 169 SER A CA 1
ATOM 1406 C C . SER A 1 169 ? -5.166 -11.504 -11.646 1.00 81.50 169 SER A C 1
ATOM 1408 O O . SER A 1 169 ? -4.899 -11.842 -12.801 1.00 81.50 169 SER A O 1
ATOM 1410 N N . ILE A 1 170 ? -4.797 -12.230 -10.599 1.00 81.25 170 ILE A N 1
ATOM 1411 C CA . ILE A 1 170 ? -4.103 -13.509 -10.707 1.00 81.25 170 ILE A CA 1
ATOM 1412 C C . ILE A 1 170 ? -5.135 -14.591 -11.043 1.00 81.25 170 ILE A C 1
ATOM 1414 O O . ILE A 1 170 ? -6.152 -14.741 -10.364 1.00 81.25 170 ILE A O 1
ATOM 1418 N N . LYS A 1 171 ? -4.880 -15.367 -12.101 1.00 77.75 171 LYS A N 1
ATOM 1419 C CA . LYS A 1 171 ? -5.735 -16.492 -12.506 1.00 77.75 171 LYS A CA 1
ATOM 1420 C C . LYS A 1 171 ? -4.866 -17.699 -12.838 1.00 77.75 171 LYS A C 1
ATOM 1422 O O . LYS A 1 171 ? -4.067 -17.661 -13.773 1.00 77.75 171 LYS A O 1
ATOM 1427 N N . ASP A 1 172 ? -5.045 -18.767 -12.069 1.00 74.00 172 ASP A N 1
ATOM 1428 C CA . ASP A 1 172 ? -4.275 -20.011 -12.142 1.00 74.00 172 ASP A CA 1
ATOM 1429 C C . ASP A 1 172 ? -2.757 -19.780 -11.991 1.00 74.00 172 ASP A C 1
ATOM 1431 O O . ASP A 1 172 ? -2.258 -19.604 -10.884 1.00 74.00 172 ASP A O 1
ATOM 1435 N N . THR A 1 173 ? -2.026 -19.770 -13.109 1.00 69.31 173 THR A N 1
ATOM 1436 C CA . THR A 1 173 ? -0.565 -19.572 -13.202 1.00 69.31 173 THR A CA 1
ATOM 1437 C C . THR A 1 173 ? -0.187 -18.342 -14.034 1.00 69.31 173 THR A C 1
ATOM 1439 O O . THR A 1 173 ? 0.983 -18.130 -14.349 1.00 69.31 173 THR A O 1
ATOM 1442 N N . GLY A 1 174 ? -1.177 -17.537 -14.423 1.00 81.81 174 GLY A N 1
ATOM 1443 C CA . GLY A 1 174 ? -1.007 -16.345 -15.243 1.00 81.81 174 GLY A CA 1
ATOM 1444 C C . GLY A 1 174 ? -1.702 -15.127 -14.647 1.00 81.81 174 GLY A C 1
ATOM 1445 O O . GLY A 1 174 ? -2.149 -15.122 -13.498 1.00 81.81 174 GLY A O 1
ATOM 1446 N N . LEU A 1 175 ? -1.796 -14.085 -15.461 1.00 86.75 175 LEU A N 1
ATOM 1447 C CA . LEU A 1 175 ? -2.345 -12.795 -15.086 1.00 86.75 175 LEU A CA 1
ATOM 1448 C C . LEU A 1 175 ? -3.451 -12.403 -16.064 1.00 86.75 175 LEU A C 1
ATOM 1450 O O . LEU A 1 175 ? -3.291 -12.484 -17.280 1.00 86.75 175 LEU A O 1
ATOM 1454 N N . ARG A 1 176 ? -4.589 -11.969 -15.542 1.00 89.31 176 ARG A N 1
ATOM 1455 C CA . ARG A 1 176 ? -5.700 -11.427 -16.317 1.00 89.31 176 ARG A CA 1
ATOM 1456 C C . ARG A 1 176 ? -5.616 -9.908 -16.260 1.00 89.31 176 ARG A C 1
ATOM 1458 O O . ARG A 1 176 ? -5.802 -9.335 -15.191 1.00 89.31 176 ARG A O 1
ATOM 1465 N N . ALA A 1 177 ? -5.347 -9.274 -17.395 1.00 88.25 177 ALA A N 1
ATOM 1466 C CA . ALA A 1 177 ? -5.220 -7.827 -17.525 1.00 88.25 177 ALA A CA 1
ATOM 1467 C C . ALA A 1 177 ? -6.448 -7.249 -18.235 1.00 88.25 177 ALA A C 1
ATOM 1469 O O . ALA A 1 177 ? -6.787 -7.658 -19.348 1.00 88.25 177 ALA A O 1
ATOM 1470 N N . LYS A 1 178 ? -7.127 -6.298 -17.594 1.00 88.25 178 LYS A N 1
ATOM 1471 C CA . LYS A 1 178 ? -8.233 -5.537 -18.182 1.00 88.25 178 LYS A CA 1
ATOM 1472 C C . LYS A 1 178 ? -7.685 -4.214 -18.708 1.00 88.25 178 LYS A C 1
ATOM 1474 O O . LYS A 1 178 ? -7.067 -3.485 -17.947 1.00 88.25 178 LYS A O 1
ATOM 1479 N N . LEU A 1 179 ? -7.879 -3.914 -19.986 1.00 87.62 179 LEU A N 1
ATOM 1480 C CA . LEU A 1 179 ? -7.356 -2.710 -20.638 1.00 87.62 179 LEU A CA 1
ATOM 1481 C C . LEU A 1 179 ? -8.253 -1.493 -20.383 1.00 87.62 179 LEU A C 1
ATOM 1483 O O . LEU A 1 179 ? -9.476 -1.645 -20.333 1.00 87.62 179 LEU A O 1
ATOM 1487 N N . LYS A 1 180 ? -7.646 -0.299 -20.290 1.00 84.69 180 LYS A N 1
ATOM 1488 C CA . LYS A 1 180 ? -8.369 0.987 -20.257 1.00 84.69 180 LYS A CA 1
ATOM 1489 C C . LYS A 1 180 ? -8.967 1.316 -21.630 1.00 84.69 180 LYS A C 1
ATOM 1491 O O . LYS A 1 180 ? -10.114 1.741 -21.705 1.00 84.69 180 LYS A O 1
ATOM 1496 N N . THR A 1 181 ? -8.208 1.064 -22.695 1.00 82.75 181 THR A N 1
ATOM 1497 C CA . THR A 1 181 ? -8.540 1.392 -24.091 1.00 82.75 181 THR A CA 1
ATOM 1498 C C . THR A 1 181 ? -8.578 0.119 -24.949 1.00 82.75 181 THR A C 1
ATOM 1500 O O . THR A 1 181 ? -7.588 -0.267 -25.574 1.00 82.75 181 THR A O 1
ATOM 1503 N N . PRO A 1 182 ? -9.703 -0.621 -24.958 1.00 78.50 182 PRO A N 1
ATOM 1504 C CA . PRO A 1 182 ? -9.825 -1.862 -25.724 1.00 78.50 182 PRO A CA 1
ATOM 1505 C C . PRO A 1 182 ? -9.800 -1.658 -27.246 1.00 78.50 182 PRO A C 1
ATOM 1507 O O . PRO A 1 182 ? -9.577 -2.620 -27.981 1.00 78.50 182 PRO A O 1
ATOM 1510 N N . GLU A 1 183 ? -10.015 -0.435 -27.736 1.00 77.88 183 GLU A N 1
ATOM 1511 C CA . GLU A 1 183 ? -9.945 -0.105 -29.161 1.00 77.88 183 GLU A CA 1
ATOM 1512 C C . GLU A 1 183 ? -8.524 -0.285 -29.724 1.00 77.88 183 GLU A C 1
ATOM 1514 O O . GLU A 1 183 ? -8.370 -0.661 -30.883 1.00 77.88 183 GLU A O 1
ATOM 1519 N N . GLU A 1 184 ? -7.487 -0.116 -28.894 1.00 74.38 184 GLU A N 1
ATOM 1520 C CA . GLU A 1 184 ? -6.070 -0.220 -29.285 1.00 74.38 184 GLU A CA 1
ATOM 1521 C C . GLU A 1 184 ? -5.617 -1.646 -29.640 1.00 74.38 184 GLU A C 1
ATOM 1523 O O . GLU A 1 184 ? -4.521 -1.838 -30.171 1.00 74.38 184 GLU A O 1
ATOM 1528 N N . ILE A 1 185 ? -6.446 -2.652 -29.338 1.00 77.12 185 ILE A N 1
ATOM 1529 C CA . ILE A 1 185 ? -6.189 -4.065 -29.647 1.00 77.12 185 ILE A CA 1
ATOM 1530 C C . ILE A 1 185 ? -7.172 -4.652 -30.668 1.00 77.12 185 ILE A C 1
ATOM 1532 O O . ILE A 1 185 ? -7.162 -5.863 -30.897 1.00 77.12 185 ILE A O 1
ATOM 1536 N N . ALA A 1 186 ? -8.045 -3.830 -31.260 1.00 75.62 186 ALA A N 1
ATOM 1537 C CA . ALA A 1 186 ? -9.089 -4.297 -32.174 1.00 75.62 186 ALA A CA 1
ATOM 1538 C C . ALA A 1 186 ? -8.529 -4.834 -33.505 1.00 75.62 186 ALA A C 1
ATOM 1540 O O . ALA A 1 186 ? -9.097 -5.760 -34.079 1.00 75.62 186 ALA A O 1
ATOM 1541 N N . ASP A 1 187 ? -7.411 -4.278 -33.965 1.00 77.56 187 ASP A N 1
ATOM 1542 C CA . ASP A 1 187 ? -6.731 -4.589 -35.226 1.00 77.56 187 ASP A CA 1
ATOM 1543 C C . ASP A 1 187 ? -5.560 -5.579 -35.068 1.00 77.56 187 ASP A C 1
ATOM 1545 O O . ASP A 1 187 ? -4.890 -5.926 -36.043 1.00 77.56 187 ASP A O 1
ATOM 1549 N N . ILE A 1 188 ? -5.310 -6.064 -33.847 1.00 78.06 188 ILE A N 1
ATOM 1550 C CA . ILE A 1 188 ? -4.171 -6.932 -33.544 1.00 78.06 188 ILE A CA 1
ATOM 1551 C C . ILE A 1 188 ? -4.518 -8.407 -33.769 1.00 78.06 188 ILE A C 1
ATOM 1553 O O . ILE A 1 188 ? -5.421 -8.969 -33.149 1.00 78.06 188 ILE A O 1
ATOM 1557 N N . ASP A 1 189 ? -3.707 -9.073 -34.589 1.00 78.75 189 ASP A N 1
ATOM 1558 C CA . ASP A 1 189 ? -3.684 -10.532 -34.678 1.00 78.75 189 ASP A CA 1
ATOM 1559 C C . ASP A 1 189 ? -2.837 -11.122 -33.539 1.00 78.75 189 ASP A C 1
ATOM 1561 O O . ASP A 1 189 ? -1.603 -11.065 -33.551 1.00 78.75 189 ASP A O 1
ATOM 1565 N N . PHE A 1 190 ? -3.514 -11.719 -32.555 1.00 79.44 190 PHE A N 1
ATOM 1566 C CA . PHE A 1 190 ? -2.898 -12.324 -31.369 1.00 79.44 190 PHE A CA 1
ATOM 1567 C C . PHE A 1 190 ? -1.937 -13.472 -31.703 1.00 79.44 190 PHE A C 1
ATOM 1569 O O . PHE A 1 190 ? -1.018 -13.744 -30.934 1.00 79.44 190 PHE A O 1
ATOM 1576 N N . SER A 1 191 ? -2.086 -14.099 -32.872 1.00 76.88 191 SER A N 1
ATOM 1577 C CA . SER A 1 191 ? -1.193 -15.165 -33.346 1.00 76.88 191 SER A CA 1
ATOM 1578 C C . SER A 1 191 ? 0.211 -14.648 -33.675 1.00 76.88 191 SER A C 1
ATOM 1580 O O . SER A 1 191 ? 1.163 -15.423 -33.719 1.00 76.88 191 SER A O 1
ATOM 1582 N N . LYS A 1 192 ? 0.352 -13.337 -33.919 1.00 81.50 192 LYS A N 1
ATOM 1583 C CA . LYS A 1 192 ? 1.617 -12.676 -34.282 1.00 81.50 192 LYS A CA 1
ATOM 1584 C C . LYS A 1 192 ? 2.334 -12.043 -33.089 1.00 81.50 192 LYS A C 1
ATOM 1586 O O . LYS A 1 192 ? 3.409 -11.463 -33.263 1.00 81.50 192 LYS A O 1
ATOM 1591 N N . ILE A 1 193 ? 1.752 -12.135 -31.893 1.00 84.38 193 ILE A N 1
ATOM 1592 C CA . ILE A 1 193 ? 2.360 -11.631 -30.664 1.00 84.38 193 ILE A CA 1
ATOM 1593 C C . ILE A 1 193 ? 3.454 -12.612 -30.234 1.00 84.38 193 ILE A C 1
ATOM 1595 O O . ILE A 1 193 ? 3.193 -13.788 -29.996 1.00 84.38 193 ILE A O 1
ATOM 1599 N N . ARG A 1 194 ? 4.692 -12.122 -30.132 1.00 85.38 194 ARG A N 1
ATOM 1600 C CA . ARG A 1 194 ? 5.848 -12.919 -29.683 1.00 85.38 194 ARG A CA 1
ATOM 1601 C C . ARG A 1 194 ? 5.969 -12.977 -28.165 1.00 85.38 194 ARG A C 1
ATOM 1603 O O . ARG A 1 194 ? 6.644 -13.850 -27.637 1.00 85.38 194 ARG A O 1
ATOM 1610 N N . GLY A 1 195 ? 5.355 -12.022 -27.482 1.00 88.12 195 GLY A N 1
ATOM 1611 C CA . GLY A 1 195 ? 5.342 -11.916 -26.035 1.00 88.12 195 GLY A CA 1
ATOM 1612 C C . GLY A 1 195 ? 4.883 -10.534 -25.599 1.00 88.12 195 GLY A C 1
ATOM 1613 O O . GLY A 1 195 ? 4.606 -9.658 -26.424 1.00 88.12 195 GLY A O 1
ATOM 1614 N N . ALA A 1 196 ? 4.796 -10.339 -24.292 1.00 90.31 196 ALA A N 1
ATOM 1615 C CA . ALA A 1 196 ? 4.434 -9.062 -23.706 1.00 90.31 196 ALA A CA 1
ATOM 1616 C C . ALA A 1 196 ? 5.206 -8.821 -22.416 1.00 90.31 196 ALA A C 1
ATOM 1618 O O . ALA A 1 196 ? 5.434 -9.747 -21.643 1.00 90.31 196 ALA A O 1
ATOM 1619 N N . THR A 1 197 ? 5.569 -7.569 -22.169 1.00 89.62 197 THR A N 1
ATOM 1620 C CA . THR A 1 197 ? 6.163 -7.134 -20.907 1.00 89.62 197 THR A CA 1
ATOM 1621 C C . THR A 1 197 ? 5.139 -6.299 -20.159 1.00 89.62 197 THR A C 1
ATOM 1623 O O . THR A 1 197 ? 4.730 -5.245 -20.639 1.00 89.62 197 THR A O 1
ATOM 1626 N N . LEU A 1 198 ? 4.711 -6.769 -18.995 1.00 86.44 198 LEU A N 1
ATOM 1627 C CA . LEU A 1 198 ? 3.935 -5.974 -18.055 1.00 86.44 198 LEU A CA 1
ATOM 1628 C C . LEU A 1 198 ? 4.905 -5.140 -17.232 1.00 86.44 198 LEU A C 1
ATOM 1630 O O . LEU A 1 198 ? 5.797 -5.696 -16.601 1.00 86.44 198 LEU A O 1
ATOM 1634 N N . GLU A 1 199 ? 4.725 -3.833 -17.244 1.00 83.62 199 GLU A N 1
ATOM 1635 C CA . GLU A 1 199 ? 5.488 -2.883 -16.456 1.00 83.62 199 GLU A CA 1
ATOM 1636 C C . GLU A 1 199 ? 4.550 -2.234 -15.449 1.00 83.62 199 GLU A C 1
ATOM 1638 O O . GLU A 1 199 ? 3.563 -1.597 -15.814 1.00 83.62 199 GLU A O 1
ATOM 1643 N N . ILE A 1 200 ? 4.851 -2.438 -14.176 1.00 77.25 200 ILE A N 1
ATOM 1644 C CA . ILE A 1 200 ? 4.109 -1.861 -13.068 1.00 77.25 200 ILE A CA 1
ATOM 1645 C C . ILE A 1 200 ? 4.963 -0.751 -12.487 1.00 77.25 200 ILE A C 1
ATOM 1647 O O . ILE A 1 200 ? 6.065 -1.004 -11.988 1.00 77.25 200 ILE A O 1
ATOM 1651 N N . GLN A 1 201 ? 4.457 0.474 -12.580 1.00 68.06 201 GLN A N 1
ATOM 1652 C CA . GLN A 1 201 ? 5.063 1.605 -11.906 1.00 68.06 201 GLN A CA 1
ATOM 1653 C C . GLN A 1 201 ? 4.817 1.501 -10.405 1.00 68.06 201 GLN A C 1
ATOM 1655 O O . GLN A 1 201 ? 3.792 1.012 -9.930 1.00 68.06 201 GLN A O 1
ATOM 1660 N N . ASN A 1 202 ? 5.843 1.890 -9.666 1.00 62.28 202 ASN A N 1
ATOM 1661 C CA . ASN A 1 202 ? 5.981 1.614 -8.254 1.00 62.28 202 ASN A CA 1
ATOM 1662 C C . ASN A 1 202 ? 5.009 2.439 -7.389 1.00 62.28 202 ASN A C 1
ATOM 1664 O O . ASN A 1 202 ? 4.876 3.649 -7.560 1.00 62.28 202 ASN A O 1
ATOM 1668 N N . HIS A 1 203 ? 4.404 1.789 -6.394 1.00 59.22 203 HIS A N 1
ATOM 1669 C CA . HIS A 1 203 ? 3.489 2.373 -5.407 1.00 59.22 203 HIS A CA 1
ATOM 1670 C C . HIS A 1 203 ? 4.109 3.413 -4.470 1.00 59.22 203 HIS A C 1
ATOM 1672 O O . HIS A 1 203 ? 3.364 4.032 -3.711 1.00 59.22 203 HIS A O 1
ATOM 1678 N N . ILE A 1 204 ? 5.431 3.627 -4.510 1.00 64.00 204 ILE A N 1
ATOM 1679 C CA . ILE A 1 204 ? 6.090 4.702 -3.747 1.00 64.00 204 ILE A CA 1
ATOM 1680 C C . ILE A 1 204 ? 5.385 6.046 -3.980 1.00 64.00 204 ILE A C 1
ATOM 1682 O O . ILE A 1 204 ? 5.187 6.785 -3.022 1.00 64.00 204 ILE A O 1
ATOM 1686 N N . PHE A 1 205 ? 4.920 6.324 -5.205 1.00 65.69 205 PHE A N 1
ATOM 1687 C CA . PHE A 1 205 ? 4.180 7.553 -5.510 1.00 65.69 205 PHE A CA 1
ATOM 1688 C C . PHE A 1 205 ? 2.906 7.712 -4.660 1.00 65.69 205 PHE A C 1
ATOM 1690 O O . PHE A 1 205 ? 2.612 8.799 -4.182 1.00 65.69 205 PHE A O 1
ATOM 1697 N N . VAL A 1 206 ? 2.169 6.626 -4.398 1.00 69.56 206 VAL A N 1
ATOM 1698 C CA . VAL A 1 206 ? 0.961 6.679 -3.555 1.00 69.56 206 VAL A CA 1
ATOM 1699 C C . VAL A 1 206 ? 1.318 6.986 -2.102 1.00 69.56 206 VAL A C 1
ATOM 1701 O O . VAL A 1 206 ? 0.612 7.751 -1.452 1.00 69.56 206 VAL A O 1
ATOM 1704 N N . LEU A 1 207 ? 2.415 6.417 -1.588 1.00 76.06 207 LEU A N 1
ATOM 1705 C CA . LEU A 1 207 ? 2.919 6.746 -0.250 1.00 76.06 207 LEU A CA 1
ATOM 1706 C C . LEU A 1 207 ? 3.390 8.203 -0.171 1.00 76.06 207 LEU A C 1
ATOM 1708 O O . LEU A 1 207 ? 3.163 8.861 0.843 1.00 76.06 207 LEU A O 1
ATOM 1712 N N . GLU A 1 208 ? 4.014 8.711 -1.232 1.00 75.00 208 GLU A N 1
ATOM 1713 C CA . GLU A 1 208 ? 4.462 10.100 -1.327 1.00 75.00 208 GLU A CA 1
ATOM 1714 C C . GLU A 1 208 ? 3.275 11.073 -1.300 1.00 75.00 208 GLU A C 1
ATOM 1716 O O . GLU A 1 208 ? 3.238 11.974 -0.464 1.00 75.00 208 GLU A O 1
ATOM 1721 N N . GLU A 1 209 ? 2.265 10.853 -2.144 1.00 79.56 209 GLU A N 1
ATOM 1722 C CA . GLU A 1 209 ? 1.047 11.671 -2.171 1.00 79.56 209 GLU A CA 1
ATOM 1723 C C . GLU A 1 209 ? 0.254 11.569 -0.867 1.00 79.56 209 GLU A C 1
ATOM 1725 O O . GLU A 1 209 ? -0.260 12.568 -0.366 1.00 79.56 209 GLU A O 1
ATOM 1730 N N . LEU A 1 210 ? 0.202 10.381 -0.258 1.00 85.31 210 LEU A N 1
ATOM 1731 C CA . LEU A 1 210 ? -0.409 10.215 1.056 1.00 85.31 210 LEU A CA 1
ATOM 1732 C C . LEU A 1 210 ? 0.344 11.012 2.126 1.00 85.31 210 LEU A C 1
ATOM 1734 O O . LEU A 1 210 ? -0.288 11.635 2.973 1.00 85.31 210 LEU A O 1
ATOM 1738 N N . THR A 1 211 ? 1.677 11.023 2.086 1.00 86.31 211 THR A N 1
ATOM 1739 C CA . THR A 1 211 ? 2.494 11.810 3.021 1.00 86.31 211 THR A CA 1
ATOM 1740 C C . THR A 1 211 ? 2.204 13.302 2.864 1.00 86.31 211 THR A C 1
ATOM 1742 O O . THR A 1 211 ? 1.882 13.954 3.854 1.00 86.31 211 THR A O 1
ATOM 1745 N N . LYS A 1 212 ? 2.184 13.813 1.624 1.00 86.62 212 LYS A N 1
ATOM 1746 C CA . LYS A 1 212 ? 1.809 15.207 1.324 1.00 86.62 212 LYS A CA 1
ATOM 1747 C C . LYS A 1 212 ? 0.423 15.549 1.865 1.00 86.62 212 LYS A C 1
ATOM 1749 O O . LYS A 1 212 ? 0.265 16.546 2.562 1.00 86.62 212 LYS A O 1
ATOM 1754 N N . ALA A 1 213 ? -0.564 14.685 1.626 1.00 89.44 213 ALA A N 1
ATOM 1755 C CA . ALA A 1 213 ? -1.918 14.891 2.125 1.00 89.44 213 ALA A CA 1
ATOM 1756 C C . ALA A 1 213 ? -1.973 14.978 3.660 1.00 89.44 213 ALA A C 1
ATOM 1758 O O . ALA A 1 213 ? -2.745 15.769 4.194 1.00 89.44 213 ALA A O 1
ATOM 1759 N N . PHE A 1 214 ? -1.159 14.195 4.378 1.00 90.44 214 PHE A N 1
ATOM 1760 C CA . PHE A 1 214 ? -1.047 14.269 5.840 1.00 90.44 214 PHE A CA 1
ATOM 1761 C C . PHE A 1 214 ? -0.319 15.529 6.328 1.00 90.44 214 PHE A C 1
ATOM 1763 O O . PHE A 1 214 ? -0.653 16.039 7.400 1.00 90.44 214 PHE A O 1
ATOM 1770 N N . ASP A 1 215 ? 0.650 16.036 5.568 1.00 88.94 215 ASP A N 1
ATOM 1771 C CA . ASP A 1 215 ? 1.360 17.282 5.873 1.00 88.94 215 ASP A CA 1
ATOM 1772 C C . ASP A 1 215 ? 0.493 18.527 5.643 1.00 88.94 215 ASP A C 1
ATOM 1774 O O . ASP A 1 215 ? 0.613 19.503 6.382 1.00 88.94 215 ASP A O 1
ATOM 1778 N N . GLU A 1 216 ? -0.428 18.470 4.681 1.00 93.06 216 GLU A N 1
ATOM 1779 C CA . GLU A 1 216 ? -1.397 19.532 4.384 1.00 93.06 216 GLU A CA 1
ATOM 1780 C C . GLU A 1 216 ? -2.578 19.587 5.368 1.00 93.06 216 GLU A C 1
ATOM 1782 O O . GLU A 1 216 ? -3.353 20.550 5.360 1.00 93.06 216 GLU A O 1
ATOM 1787 N N . LEU A 1 217 ? -2.740 18.579 6.235 1.00 91.00 217 LEU A N 1
ATOM 1788 C CA . LEU A 1 217 ? -3.816 18.577 7.222 1.00 91.00 217 LEU A CA 1
ATOM 1789 C C . LEU A 1 217 ? -3.657 19.755 8.204 1.00 91.00 217 LEU A C 1
ATOM 1791 O O . LEU A 1 217 ? -2.605 19.895 8.830 1.00 91.00 217 LEU A O 1
ATOM 1795 N N . PRO A 1 218 ? -4.712 20.560 8.440 1.00 92.69 218 PRO A N 1
ATOM 1796 C CA . PRO A 1 218 ? -4.651 21.752 9.287 1.00 92.69 218 PRO A CA 1
ATOM 1797 C C . PRO A 1 218 ? -4.752 21.407 10.785 1.00 92.69 218 PRO A C 1
ATOM 1799 O O . PRO A 1 218 ? -5.508 22.031 11.531 1.00 92.69 218 PRO A O 1
ATOM 1802 N N . TYR A 1 219 ? -4.021 20.387 11.233 1.00 91.94 219 TYR A N 1
ATOM 1803 C CA . TYR A 1 219 ? -3.990 19.938 12.622 1.00 91.94 219 TYR A CA 1
ATOM 1804 C C . TYR A 1 219 ? -2.560 19.995 13.169 1.00 91.94 219 TYR A C 1
ATOM 1806 O O . TYR A 1 219 ? -1.612 19.719 12.436 1.00 91.94 219 TYR A O 1
ATOM 1814 N N . PRO A 1 220 ? -2.369 20.337 14.454 1.00 93.31 220 PRO A N 1
ATOM 1815 C CA . PRO A 1 220 ? -1.053 20.255 15.068 1.00 93.31 220 PRO A CA 1
ATOM 1816 C C . PRO A 1 220 ? -0.617 18.794 15.214 1.00 93.31 220 PRO A C 1
ATOM 1818 O O . PRO A 1 220 ? -1.442 17.890 15.328 1.00 93.31 220 PRO A O 1
ATOM 1821 N N . ASP A 1 221 ? 0.689 18.568 15.305 1.00 93.06 221 ASP A N 1
ATOM 1822 C CA . ASP A 1 221 ? 1.283 17.230 15.402 1.00 93.06 221 ASP A CA 1
ATOM 1823 C C . ASP A 1 221 ? 0.791 16.411 16.611 1.00 93.06 221 ASP A C 1
ATOM 1825 O O . ASP A 1 221 ? 0.701 15.184 16.552 1.00 93.06 221 ASP A O 1
ATOM 1829 N N . VAL A 1 222 ? 0.401 17.085 17.694 1.00 93.69 222 VAL A N 1
ATOM 1830 C CA . VAL A 1 222 ? -0.182 16.459 18.893 1.00 93.69 222 VAL A CA 1
ATOM 1831 C C . VAL A 1 222 ? -1.656 16.075 18.730 1.00 93.69 222 VAL A C 1
ATOM 1833 O O . VAL A 1 222 ? -2.198 15.368 19.574 1.00 93.69 222 VAL A O 1
ATOM 1836 N N . HIS A 1 223 ? -2.334 16.536 17.674 1.00 93.88 223 HIS A N 1
ATOM 1837 C CA . HIS A 1 223 ? -3.762 16.290 17.483 1.00 93.88 223 HIS A CA 1
ATOM 1838 C C . HIS A 1 223 ? -4.034 14.815 17.217 1.00 93.88 223 HIS A C 1
ATOM 1840 O O . HIS A 1 223 ? -3.494 14.236 16.274 1.00 93.88 223 HIS A O 1
ATOM 1846 N N . ASN A 1 224 ? -4.916 14.216 18.015 1.00 91.88 224 ASN A N 1
ATOM 1847 C CA . ASN A 1 224 ? -5.328 12.833 17.836 1.00 91.88 224 ASN A CA 1
ATOM 1848 C C . ASN A 1 224 ? -6.393 12.738 16.733 1.00 91.88 224 ASN A C 1
ATOM 1850 O O . ASN A 1 224 ? -7.566 13.053 16.952 1.00 91.88 224 ASN A O 1
ATOM 1854 N N . ILE A 1 225 ? -6.007 12.270 15.545 1.00 88.06 225 ILE A N 1
ATOM 1855 C CA . ILE A 1 225 ? -6.911 12.221 14.388 1.00 88.06 225 ILE A CA 1
ATOM 1856 C C . ILE A 1 225 ? -8.026 11.178 14.541 1.00 88.06 225 ILE A C 1
ATOM 1858 O O . ILE A 1 225 ? -9.046 11.270 13.860 1.00 88.06 225 ILE A O 1
ATOM 1862 N N . GLN A 1 226 ? -7.887 10.220 15.466 1.00 86.00 226 GLN A N 1
ATOM 1863 C CA . GLN A 1 226 ? -8.949 9.256 15.761 1.00 86.00 226 GLN A CA 1
ATOM 1864 C C . GLN A 1 226 ? -10.196 9.955 16.317 1.00 86.00 226 GLN A C 1
ATOM 1866 O O . GLN A 1 226 ? -11.311 9.489 16.096 1.00 86.00 226 GLN A O 1
ATOM 1871 N N . THR A 1 227 ? -10.024 11.081 17.012 1.00 83.38 227 THR A N 1
ATOM 1872 C CA . THR A 1 227 ? -11.138 11.836 17.606 1.00 83.38 227 THR A CA 1
ATOM 1873 C C . THR A 1 227 ? -12.075 12.446 16.561 1.00 83.38 227 THR A C 1
ATOM 1875 O O . THR A 1 227 ? -13.244 12.680 16.861 1.00 83.38 227 THR A O 1
ATOM 1878 N N . ASN A 1 228 ? -11.596 12.631 15.326 1.00 78.69 228 ASN A N 1
ATOM 1879 C CA . ASN A 1 228 ? -12.382 13.137 14.201 1.00 78.69 228 ASN A CA 1
ATOM 1880 C C . ASN A 1 228 ? -13.177 12.038 13.475 1.00 78.69 228 ASN A C 1
ATOM 1882 O O . ASN A 1 228 ? -13.975 12.350 12.591 1.00 78.69 228 ASN A O 1
ATOM 1886 N N . LEU A 1 229 ? -12.969 10.755 13.803 1.00 79.25 229 LEU A N 1
ATOM 1887 C CA . LEU A 1 229 ? -13.785 9.686 13.232 1.00 79.25 229 LEU A CA 1
ATOM 1888 C C . LEU A 1 229 ? -15.227 9.848 13.716 1.00 79.25 229 LEU A C 1
ATOM 1890 O O . LEU A 1 229 ? -15.498 9.881 14.918 1.00 79.25 229 LEU A O 1
ATOM 1894 N N . LEU A 1 230 ? -16.158 9.927 12.765 1.00 76.44 230 LEU A N 1
ATOM 1895 C CA . LEU A 1 230 ? -17.585 9.931 13.066 1.00 76.44 230 LEU A CA 1
ATOM 1896 C C . LEU A 1 230 ? -17.921 8.696 13.907 1.00 76.44 230 LEU A C 1
ATOM 1898 O O . LEU A 1 230 ? -17.487 7.588 13.587 1.00 76.44 230 LEU A O 1
ATOM 1902 N N . LYS A 1 231 ? -18.727 8.880 14.959 1.00 73.19 231 LYS A N 1
ATOM 1903 C CA . LYS A 1 231 ? -19.160 7.790 15.856 1.00 73.19 231 LYS A CA 1
ATOM 1904 C C . LYS A 1 231 ? -19.863 6.652 15.103 1.00 73.19 231 LYS A C 1
ATOM 1906 O O . LYS A 1 231 ? -19.871 5.518 15.574 1.00 73.19 231 LYS A O 1
ATOM 1911 N N . ASP A 1 232 ? -20.389 6.958 13.922 1.00 79.69 232 ASP A N 1
ATOM 1912 C CA . ASP A 1 232 ? -21.125 6.034 13.063 1.00 79.69 232 ASP A CA 1
ATOM 1913 C C . ASP A 1 232 ? -20.209 5.170 12.178 1.00 79.69 232 ASP A C 1
ATOM 1915 O O . ASP A 1 232 ? -20.664 4.205 11.564 1.00 79.69 232 ASP A O 1
ATOM 1919 N N . ILE A 1 233 ? -18.904 5.467 12.129 1.00 82.06 233 ILE A N 1
ATOM 1920 C CA . ILE A 1 233 ? -17.915 4.666 11.402 1.00 82.06 233 ILE A CA 1
ATOM 1921 C C . ILE A 1 233 ? -17.259 3.687 12.374 1.00 82.06 233 ILE A C 1
ATOM 1923 O O . ILE A 1 233 ? -16.534 4.068 13.293 1.00 82.06 233 ILE A O 1
ATOM 1927 N N . ARG A 1 234 ? -17.473 2.390 12.140 1.00 79.00 234 ARG A N 1
ATOM 1928 C CA . ARG A 1 234 ? -16.905 1.311 12.956 1.00 79.00 234 ARG A CA 1
ATOM 1929 C C . ARG A 1 234 ? -16.103 0.342 12.100 1.00 79.00 234 ARG A C 1
ATOM 1931 O O . ARG A 1 234 ? -16.546 -0.092 11.041 1.00 79.00 234 ARG A O 1
ATOM 1938 N N . PHE A 1 235 ? -14.926 -0.030 12.596 1.00 83.19 235 PHE A N 1
ATOM 1939 C CA . PHE A 1 235 ? -14.039 -0.987 11.939 1.00 83.19 235 PHE A CA 1
ATOM 1940 C C . PHE A 1 235 ? -14.021 -2.311 12.705 1.00 83.19 235 PHE A C 1
ATOM 1942 O O . PHE A 1 235 ? -13.629 -2.361 13.871 1.00 83.19 235 PHE A O 1
ATOM 1949 N N . ILE A 1 236 ? -14.399 -3.401 12.035 1.00 81.19 236 ILE A N 1
ATOM 1950 C CA . ILE A 1 236 ? -14.399 -4.751 12.612 1.00 81.19 236 ILE A CA 1
ATOM 1951 C C . ILE A 1 236 ? -13.185 -5.514 12.082 1.00 81.19 236 ILE A C 1
ATOM 1953 O O . ILE A 1 236 ? -13.169 -6.006 10.952 1.00 81.19 236 ILE A O 1
ATOM 1957 N N . PHE A 1 237 ? -12.158 -5.647 12.920 1.00 81.06 237 PHE A N 1
ATOM 1958 C CA . PHE A 1 237 ? -10.952 -6.403 12.593 1.00 81.06 237 PHE A CA 1
ATOM 1959 C C . PHE A 1 237 ? -11.015 -7.824 13.154 1.00 81.06 237 PHE A C 1
ATOM 1961 O O . PHE A 1 237 ? -11.258 -8.039 14.339 1.00 81.06 237 PHE A O 1
ATOM 1968 N N . GLY A 1 238 ? -10.712 -8.813 12.316 1.00 76.44 238 GLY A N 1
ATOM 1969 C CA . GLY A 1 238 ? -10.651 -10.212 12.731 1.00 76.44 238 GLY A CA 1
ATOM 1970 C C . GLY A 1 238 ? -9.821 -11.055 11.760 1.00 76.44 238 GLY A C 1
ATOM 1971 O O . GLY A 1 238 ? -9.940 -10.859 10.547 1.00 76.44 238 GLY A O 1
ATOM 1972 N N . PRO A 1 239 ? -8.983 -11.991 12.237 1.00 77.19 239 PRO A N 1
ATOM 1973 C CA . PRO A 1 239 ? -8.297 -12.962 11.385 1.00 77.19 239 PRO A CA 1
ATOM 1974 C C . PRO A 1 239 ? -9.251 -13.772 10.475 1.00 77.19 239 PRO A C 1
ATOM 1976 O O . PRO A 1 239 ? -10.476 -13.750 10.649 1.00 77.19 239 PRO A O 1
ATOM 1979 N N . PRO A 1 240 ? -8.735 -14.486 9.463 1.00 77.00 240 PRO A N 1
ATOM 1980 C CA . PRO A 1 240 ? -9.540 -15.427 8.685 1.00 77.00 240 PRO A CA 1
ATOM 1981 C C . PRO A 1 240 ? -10.236 -16.453 9.594 1.00 77.00 240 PRO A C 1
ATOM 1983 O O . PRO A 1 240 ? -9.660 -16.898 10.582 1.00 77.00 240 PRO A O 1
ATOM 1986 N N . GLY A 1 241 ? -11.488 -16.802 9.288 1.00 74.94 241 GLY A N 1
ATOM 1987 C CA . GLY A 1 241 ? -12.254 -17.799 10.049 1.00 74.94 241 GLY A CA 1
ATOM 1988 C C . GLY A 1 241 ? -12.883 -17.32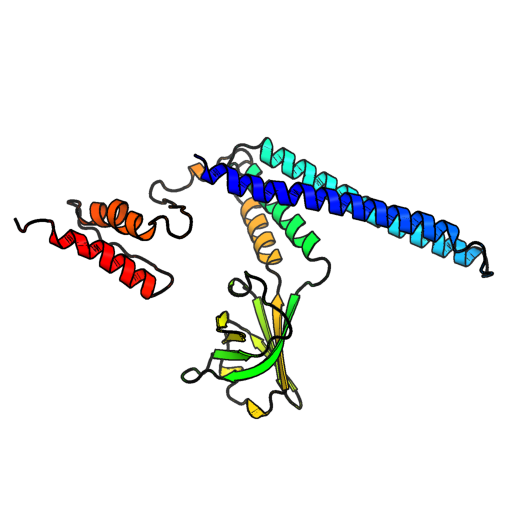2 11.367 1.00 74.94 241 GLY A C 1
ATOM 1989 O O . GLY A 1 241 ? -13.678 -18.057 11.938 1.00 74.94 241 GLY A O 1
ATOM 1990 N N . THR A 1 242 ? -12.638 -16.092 11.837 1.00 79.31 242 THR A N 1
ATOM 1991 C CA . THR A 1 242 ? -13.177 -15.606 13.131 1.00 79.31 242 THR A CA 1
ATOM 1992 C C . THR A 1 242 ? -14.628 -15.118 13.080 1.00 79.31 242 THR A C 1
ATOM 1994 O O . THR A 1 242 ? -15.019 -14.256 13.859 1.00 79.31 242 THR A O 1
ATOM 1997 N N . GLY A 1 243 ? -15.424 -15.596 12.123 1.00 82.31 243 GLY A N 1
ATOM 1998 C CA . GLY A 1 243 ? -16.855 -15.294 12.075 1.00 82.31 243 GLY A CA 1
ATOM 1999 C C . GLY A 1 243 ? -17.230 -13.834 11.792 1.00 82.31 243 GLY A C 1
ATOM 2000 O O . GLY A 1 243 ? -18.354 -13.462 12.087 1.00 82.31 243 GLY A O 1
ATOM 2001 N N . LYS A 1 244 ? -16.359 -13.004 11.195 1.00 88.06 244 LYS A N 1
ATOM 2002 C CA . LYS A 1 244 ? -16.662 -11.582 10.895 1.00 88.06 244 LYS A CA 1
ATOM 2003 C C . LYS A 1 244 ? -17.997 -11.375 10.168 1.00 88.06 244 LYS A C 1
ATOM 2005 O O . LYS A 1 244 ? -18.774 -10.516 10.553 1.00 88.06 244 LYS A O 1
ATOM 2010 N N . THR A 1 245 ? -18.276 -12.180 9.141 1.00 85.00 245 THR A N 1
ATOM 2011 C CA . THR A 1 245 ? -19.539 -12.117 8.381 1.00 85.00 245 THR A CA 1
ATOM 2012 C C . THR A 1 245 ? -20.743 -12.512 9.236 1.00 85.00 245 THR A C 1
ATOM 2014 O O . THR A 1 245 ? -21.824 -11.969 9.061 1.00 85.00 245 THR A O 1
ATOM 2017 N N . THR A 1 246 ? -20.549 -13.435 10.181 1.00 86.69 246 THR A N 1
ATOM 2018 C CA . THR A 1 246 ? -21.561 -13.821 11.173 1.00 86.69 246 THR A CA 1
ATOM 2019 C C . THR A 1 246 ? -21.812 -12.665 12.144 1.00 86.69 246 THR A C 1
ATOM 2021 O O . THR A 1 246 ? -22.958 -12.288 12.337 1.00 86.69 246 THR A O 1
ATOM 2024 N N . TYR A 1 247 ? -20.755 -12.049 12.680 1.00 88.31 247 TYR A N 1
ATOM 2025 C CA . TYR A 1 247 ? -20.855 -10.881 13.559 1.00 88.31 247 TYR A CA 1
ATOM 2026 C C . TYR A 1 247 ? -21.573 -9.713 12.869 1.00 88.31 247 TYR A C 1
ATOM 2028 O O . TYR A 1 247 ? -22.541 -9.194 13.402 1.00 88.31 247 TYR A O 1
ATOM 2036 N N . LEU A 1 248 ? -21.175 -9.363 11.640 1.00 89.38 248 LEU A N 1
ATOM 2037 C CA . LEU A 1 248 ? -21.813 -8.284 10.880 1.00 89.38 248 LEU A CA 1
ATOM 2038 C C . LEU A 1 248 ? -23.310 -8.550 10.639 1.00 89.38 248 LEU A C 1
ATOM 2040 O O . LEU A 1 248 ? -24.124 -7.641 10.744 1.00 89.38 248 LEU A O 1
ATOM 2044 N N . ALA A 1 249 ? -23.686 -9.792 10.325 1.00 88.25 249 ALA A N 1
ATOM 2045 C CA . ALA A 1 249 ? -25.088 -10.142 10.117 1.00 88.25 249 ALA A CA 1
ATOM 2046 C C . ALA A 1 249 ? -25.917 -10.040 11.408 1.00 88.25 249 ALA A C 1
ATOM 2048 O O . ALA A 1 249 ? -27.009 -9.476 11.377 1.00 88.25 249 ALA A O 1
ATOM 2049 N N . HIS A 1 250 ? -25.413 -10.591 12.516 1.00 86.69 250 HIS A N 1
ATOM 2050 C CA . HIS A 1 250 ? -26.201 -10.804 13.736 1.00 86.69 250 HIS A CA 1
ATOM 2051 C C . HIS A 1 250 ? -26.101 -9.682 14.761 1.00 86.69 250 HIS A C 1
ATOM 2053 O O . HIS A 1 250 ? -27.090 -9.382 15.414 1.00 86.69 250 HIS A O 1
ATOM 2059 N N . GLU A 1 251 ? -24.932 -9.071 14.901 1.00 87.06 251 GLU A N 1
ATOM 2060 C CA . GLU A 1 251 ? -24.687 -8.066 15.939 1.00 87.06 251 GLU A CA 1
ATOM 2061 C C . GLU A 1 251 ? -24.888 -6.642 15.412 1.00 87.06 251 GLU A C 1
ATOM 2063 O O . GLU A 1 251 ? -25.106 -5.727 16.195 1.00 87.06 251 GLU A O 1
ATOM 2068 N N . GLU A 1 252 ? -24.837 -6.446 14.089 1.00 88.12 252 GLU A N 1
ATOM 2069 C CA . GLU A 1 252 ? -24.899 -5.112 13.480 1.00 88.12 252 GLU A CA 1
ATOM 2070 C C . GLU A 1 252 ? -26.137 -4.928 12.596 1.00 88.12 252 GLU A C 1
ATOM 2072 O O . GLU A 1 252 ? -26.969 -4.063 12.859 1.00 88.12 252 GLU A O 1
ATOM 2077 N N . ILE A 1 253 ? -26.289 -5.746 11.548 1.00 88.75 253 ILE A N 1
ATOM 2078 C CA . ILE A 1 253 ? -27.345 -5.540 10.545 1.00 88.75 253 ILE A CA 1
ATOM 2079 C C . ILE A 1 253 ? -28.719 -5.940 11.087 1.00 88.75 253 ILE A C 1
ATOM 2081 O O . ILE A 1 253 ? -29.667 -5.172 10.958 1.00 88.75 253 ILE A O 1
ATOM 2085 N N . GLN A 1 254 ? -28.852 -7.129 11.683 1.00 85.56 254 GLN A N 1
ATOM 2086 C CA . GLN A 1 254 ? -30.146 -7.604 12.186 1.00 85.56 254 GLN A CA 1
ATOM 2087 C C . GLN A 1 254 ? -30.760 -6.681 13.248 1.00 85.56 254 GLN A C 1
ATOM 2089 O O . GLN A 1 254 ? -31.909 -6.292 13.052 1.00 85.56 254 GLN A O 1
ATOM 2094 N N . PRO A 1 255 ? -30.049 -6.280 14.319 1.00 85.75 255 PRO A N 1
ATOM 2095 C CA . PRO A 1 255 ? -30.620 -5.400 15.335 1.00 85.75 255 PRO A CA 1
ATOM 2096 C C . PRO A 1 255 ? -31.043 -4.051 14.752 1.00 85.75 255 PRO A C 1
ATOM 2098 O O . PRO A 1 255 ? -32.103 -3.542 15.098 1.00 85.75 255 PRO A O 1
ATOM 2101 N N . ALA A 1 256 ? -30.259 -3.511 13.814 1.00 84.25 256 ALA A N 1
ATOM 2102 C CA . ALA A 1 256 ? -30.575 -2.257 13.141 1.00 84.25 256 ALA A CA 1
ATOM 2103 C C . ALA A 1 256 ? -31.783 -2.367 12.191 1.00 84.25 256 ALA A C 1
ATOM 2105 O O . ALA A 1 256 ? -32.491 -1.391 11.991 1.00 84.25 256 ALA A O 1
ATOM 2106 N N . MET A 1 257 ? -32.030 -3.540 11.600 1.00 81.25 257 MET A N 1
ATOM 2107 C CA . MET A 1 257 ? -33.208 -3.790 10.758 1.00 81.25 257 MET A CA 1
ATOM 2108 C C . MET A 1 257 ? -34.473 -4.132 11.557 1.00 81.25 257 MET A C 1
ATOM 2110 O O . MET A 1 257 ? -35.567 -4.039 11.009 1.00 81.25 257 MET A O 1
ATOM 2114 N N . LEU A 1 258 ? -34.320 -4.588 12.802 1.00 81.25 258 LEU A N 1
ATOM 2115 C CA . LEU A 1 258 ? -35.414 -4.950 13.710 1.00 81.25 258 LEU A CA 1
ATOM 2116 C C . LEU A 1 258 ? -35.808 -3.808 14.656 1.00 81.25 258 LEU A C 1
ATOM 2118 O O . LEU A 1 258 ? -36.693 -4.003 15.486 1.00 81.25 258 LEU A O 1
ATOM 2122 N N . SER A 1 259 ? -35.145 -2.654 14.577 1.00 80.88 259 SER A N 1
ATOM 2123 C CA . SER A 1 259 ? -35.542 -1.476 15.342 1.00 80.88 259 SER A CA 1
ATOM 2124 C C . SER A 1 259 ? -36.861 -0.898 14.814 1.00 80.88 259 SER A C 1
ATOM 2126 O O . SER A 1 259 ? -37.255 -1.138 13.673 1.00 80.88 259 SER A O 1
ATOM 2128 N N . ASP A 1 260 ? -37.541 -0.110 15.650 1.00 79.62 260 ASP A N 1
ATOM 2129 C CA . ASP A 1 260 ? -38.832 0.505 15.307 1.00 79.62 260 ASP A CA 1
ATOM 2130 C C . ASP A 1 260 ? -38.725 1.573 14.201 1.00 79.62 260 ASP A C 1
ATOM 2132 O O . ASP A 1 260 ? -39.732 1.993 13.624 1.00 79.62 260 ASP A O 1
ATOM 2136 N N . GLU A 1 261 ? -37.508 2.019 13.880 1.00 82.19 261 GLU A N 1
ATOM 2137 C CA . GLU A 1 261 ? -37.269 2.993 12.822 1.00 82.19 261 GLU A CA 1
ATOM 2138 C C . GLU A 1 261 ? -37.070 2.302 11.464 1.00 82.19 261 GLU A C 1
ATOM 2140 O O . GLU A 1 261 ? -36.230 1.409 11.331 1.00 82.19 261 GLU A O 1
ATOM 2145 N N . PRO A 1 262 ? -37.787 2.728 10.407 1.00 79.12 262 PRO A N 1
ATOM 2146 C CA . PRO A 1 262 ? -37.656 2.123 9.089 1.00 79.12 262 PRO A CA 1
ATOM 2147 C C . PRO A 1 262 ? -36.263 2.388 8.495 1.00 79.12 262 PRO A C 1
ATOM 2149 O O . PRO A 1 262 ? -35.997 3.454 7.937 1.00 79.12 262 PRO A O 1
ATOM 2152 N N . LEU A 1 263 ? -35.384 1.384 8.561 1.00 84.06 263 LEU A N 1
ATOM 2153 C CA . LEU A 1 263 ? -34.004 1.460 8.085 1.00 84.06 263 LEU A CA 1
ATOM 2154 C C . LEU A 1 263 ? -33.801 0.712 6.756 1.00 84.06 263 LEU A C 1
ATOM 2156 O O . LEU A 1 263 ? -34.235 -0.426 6.574 1.00 84.06 263 LEU A O 1
ATOM 2160 N N . LYS A 1 264 ? -33.065 1.329 5.822 1.00 86.06 264 LYS A N 1
ATOM 2161 C CA . LYS A 1 264 ? -32.558 0.670 4.606 1.00 86.06 264 LYS A CA 1
ATOM 2162 C C . LYS A 1 264 ? -31.044 0.516 4.697 1.00 86.06 264 LYS A C 1
ATOM 2164 O O . LYS A 1 264 ? -30.328 1.509 4.768 1.00 86.06 264 LYS A O 1
ATOM 2169 N N . VAL A 1 265 ? -30.562 -0.724 4.648 1.00 85.81 265 VAL A N 1
ATOM 2170 C CA . VAL A 1 265 ? -29.131 -1.046 4.747 1.00 85.81 265 VAL A CA 1
ATOM 2171 C C . VAL A 1 265 ? -28.579 -1.415 3.369 1.00 85.81 265 VAL A C 1
ATOM 2173 O O . VAL A 1 265 ? -29.047 -2.366 2.744 1.00 85.81 265 VAL A O 1
ATOM 2176 N N . LEU A 1 266 ? -27.562 -0.684 2.906 1.00 89.81 266 LEU A N 1
ATOM 2177 C CA . LEU A 1 266 ? -26.768 -1.047 1.730 1.00 89.81 266 LEU A CA 1
ATOM 2178 C C . LEU A 1 266 ? -25.498 -1.768 2.181 1.00 89.81 266 LEU A C 1
ATOM 2180 O O . LEU A 1 266 ? -24.689 -1.209 2.917 1.00 89.81 266 LEU A O 1
ATOM 2184 N N . VAL A 1 267 ? -25.301 -2.996 1.703 1.00 88.81 267 VAL A N 1
ATOM 2185 C CA . VAL A 1 267 ? -24.076 -3.762 1.952 1.00 88.81 267 VAL A CA 1
ATOM 2186 C C . VAL A 1 267 ? -23.281 -3.864 0.658 1.00 88.81 267 VAL A C 1
ATOM 2188 O O . VAL A 1 267 ? -23.776 -4.376 -0.344 1.00 88.81 267 VAL A O 1
ATOM 2191 N N . LEU A 1 268 ? -22.024 -3.426 0.703 1.00 89.31 268 LEU A N 1
ATOM 2192 C CA . LEU A 1 268 ? -21.064 -3.600 -0.380 1.00 89.31 268 LEU A CA 1
ATOM 2193 C C . LEU A 1 268 ? -20.108 -4.741 -0.027 1.00 89.31 268 LEU A C 1
ATOM 2195 O O . LEU A 1 268 ? -19.437 -4.713 1.003 1.00 89.31 268 LEU A O 1
ATOM 2199 N N . THR A 1 269 ? -20.045 -5.758 -0.883 1.00 85.19 269 THR A N 1
ATOM 2200 C CA . THR A 1 269 ? -19.135 -6.898 -0.718 1.00 85.19 269 THR A CA 1
ATOM 2201 C C . THR A 1 269 ? -18.275 -7.076 -1.964 1.00 85.19 269 THR A C 1
ATOM 2203 O O . THR A 1 269 ? -18.791 -6.897 -3.065 1.00 85.19 269 THR A O 1
ATOM 2206 N N . PRO A 1 270 ? -17.010 -7.513 -1.835 1.00 78.19 270 PRO A N 1
ATOM 2207 C CA . PRO A 1 270 ? -16.105 -7.643 -2.979 1.00 78.19 270 PRO A CA 1
ATOM 2208 C C . PRO A 1 270 ? -16.475 -8.783 -3.943 1.00 78.19 270 PRO A C 1
ATOM 2210 O O . PRO A 1 270 ? -15.990 -8.810 -5.068 1.00 78.19 270 PRO A O 1
ATOM 2213 N N . THR A 1 271 ? -17.307 -9.750 -3.527 1.00 83.56 271 THR A N 1
ATOM 2214 C CA . THR A 1 271 ? -17.724 -10.882 -4.374 1.00 83.56 271 THR A CA 1
ATOM 2215 C C . THR A 1 271 ? -19.181 -11.267 -4.132 1.00 83.56 271 THR A C 1
ATOM 2217 O O . THR A 1 271 ? -19.663 -11.188 -3.001 1.00 83.56 271 THR A O 1
ATOM 2220 N N . ASN A 1 272 ? -19.848 -11.800 -5.161 1.00 84.94 272 ASN A N 1
ATOM 2221 C CA . ASN A 1 272 ? -21.214 -12.331 -5.043 1.00 84.94 272 ASN A CA 1
ATOM 2222 C C . ASN A 1 272 ? -21.316 -13.433 -3.978 1.00 84.94 272 ASN A C 1
ATOM 2224 O O . ASN A 1 272 ? -22.266 -13.467 -3.208 1.00 84.94 272 ASN A O 1
ATOM 2228 N N . LYS A 1 273 ? -20.287 -14.283 -3.852 1.00 83.56 273 LYS A N 1
ATOM 2229 C CA . LYS A 1 273 ? -20.249 -15.331 -2.823 1.00 83.56 273 LYS A CA 1
ATOM 2230 C C . LYS A 1 273 ? -20.291 -14.752 -1.405 1.00 83.56 273 LYS A C 1
ATOM 2232 O O . LYS A 1 273 ? -20.935 -15.325 -0.532 1.00 83.56 273 LYS A O 1
ATOM 2237 N N . ALA A 1 274 ? -19.603 -13.636 -1.158 1.00 83.25 274 ALA A N 1
ATOM 2238 C CA . ALA A 1 274 ? -19.656 -12.962 0.137 1.00 83.25 274 ALA A CA 1
ATOM 2239 C C . ALA A 1 274 ? -21.047 -12.362 0.406 1.00 83.25 274 ALA A C 1
ATOM 2241 O O . ALA A 1 274 ? -21.535 -12.477 1.532 1.00 83.25 274 ALA A O 1
ATOM 2242 N N . ALA A 1 275 ? -21.698 -11.801 -0.621 1.00 87.31 275 ALA A N 1
ATOM 2243 C CA . ALA A 1 275 ? -23.080 -11.332 -0.533 1.00 87.31 275 ALA A CA 1
ATOM 2244 C C . ALA A 1 275 ? -24.044 -12.477 -0.182 1.00 87.31 275 ALA A C 1
ATOM 2246 O O . ALA A 1 275 ? -24.792 -12.365 0.788 1.00 87.31 275 ALA A O 1
ATOM 2247 N N . ASP A 1 276 ? -23.972 -13.605 -0.896 1.00 86.94 276 ASP A N 1
ATOM 2248 C CA . ASP A 1 276 ? -24.835 -14.769 -0.661 1.00 86.94 276 ASP A CA 1
ATOM 2249 C C . ASP A 1 276 ? -24.692 -15.305 0.765 1.00 86.94 276 ASP A C 1
ATOM 2251 O O . ASP A 1 276 ? -25.687 -15.568 1.444 1.00 86.94 276 ASP A O 1
ATOM 2255 N N . VAL A 1 277 ? -23.452 -15.429 1.253 1.00 88.00 277 VAL A N 1
ATOM 2256 C CA . VAL A 1 277 ? -23.182 -15.865 2.629 1.00 88.00 277 VAL A CA 1
ATOM 2257 C C . VAL A 1 277 ? -23.805 -14.899 3.633 1.00 88.00 277 VAL A C 1
ATOM 2259 O O . VAL A 1 277 ? -24.446 -15.353 4.580 1.00 88.00 277 VAL A O 1
ATOM 2262 N N . LEU A 1 278 ? -23.654 -13.585 3.443 1.00 89.38 278 LEU A N 1
ATOM 2263 C CA . LEU A 1 278 ? -24.233 -12.594 4.349 1.00 89.38 278 LEU A CA 1
ATOM 2264 C C . LEU A 1 278 ? -25.767 -12.667 4.350 1.00 89.38 278 LEU A C 1
ATOM 2266 O O . LEU A 1 278 ? -26.373 -12.757 5.415 1.00 89.38 278 LEU A O 1
ATOM 2270 N N . VAL A 1 279 ? -26.390 -12.720 3.169 1.00 88.81 279 VAL A N 1
ATOM 2271 C CA . VAL A 1 279 ? -27.849 -12.844 3.021 1.00 88.81 279 VAL A CA 1
ATOM 2272 C C . VAL A 1 279 ? -28.362 -14.106 3.708 1.00 88.81 279 VAL A C 1
ATOM 2274 O O . VAL A 1 279 ? -29.361 -14.054 4.425 1.00 88.81 279 VAL A O 1
ATOM 2277 N N . GLN A 1 280 ? -27.678 -15.241 3.542 1.00 87.94 280 GLN A N 1
ATOM 2278 C CA . GLN A 1 280 ? -28.043 -16.481 4.227 1.00 87.94 280 GLN A CA 1
ATOM 2279 C C . GLN A 1 280 ? -27.973 -16.340 5.751 1.00 87.94 280 GLN A C 1
ATOM 2281 O O . GLN A 1 280 ? -28.872 -16.821 6.440 1.00 87.94 280 GLN A O 1
ATOM 2286 N N . LYS A 1 281 ? -26.945 -15.671 6.290 1.00 87.00 281 LYS A N 1
ATOM 2287 C CA . LYS A 1 281 ? -26.819 -15.430 7.737 1.00 87.00 281 LYS A CA 1
ATOM 2288 C C . LYS A 1 281 ? -27.930 -14.523 8.264 1.00 87.00 281 LYS A C 1
ATOM 2290 O O . LYS A 1 281 ? -28.548 -14.878 9.266 1.00 87.00 281 LYS A O 1
ATOM 2295 N N . CYS A 1 282 ? -28.258 -13.446 7.550 1.00 84.38 282 CYS A N 1
ATOM 2296 C CA . CYS A 1 282 ? -29.367 -12.564 7.917 1.00 84.38 282 CYS A CA 1
ATOM 2297 C C . CYS A 1 282 ? -30.729 -13.283 7.856 1.00 84.38 282 CYS A C 1
ATOM 2299 O O . CYS A 1 282 ? -31.559 -13.112 8.747 1.00 84.38 282 CYS A O 1
ATOM 2301 N N . LYS A 1 283 ? -30.965 -14.131 6.841 1.00 78.62 283 LYS A N 1
ATOM 2302 C CA . LYS A 1 283 ? -32.239 -14.855 6.660 1.00 78.62 283 LYS A CA 1
ATOM 2303 C C . LYS A 1 283 ? -32.469 -15.970 7.677 1.00 78.62 283 LYS A C 1
ATOM 2305 O O . LYS A 1 283 ? -33.604 -16.173 8.095 1.00 78.62 283 LYS A O 1
ATOM 2310 N N . LYS A 1 284 ? -31.419 -16.696 8.077 1.00 63.72 284 LYS A N 1
ATOM 2311 C CA . LYS A 1 284 ? -31.541 -17.918 8.895 1.00 63.72 284 LYS A CA 1
ATOM 2312 C C . LYS A 1 284 ? -32.224 -17.698 10.257 1.00 63.72 284 LYS A C 1
ATOM 2314 O O . LYS A 1 284 ? -32.710 -18.665 10.829 1.00 63.72 284 LYS A O 1
ATOM 2319 N N . TYR A 1 285 ? -32.296 -16.457 10.745 1.00 54.97 285 TYR A N 1
ATOM 2320 C CA . TYR A 1 285 ? -32.913 -16.111 12.033 1.00 54.97 285 TYR A CA 1
ATOM 2321 C C . TYR A 1 285 ? -34.100 -15.142 11.930 1.00 54.97 285 TYR A C 1
ATOM 2323 O O . TYR A 1 285 ? -34.860 -15.041 12.885 1.00 54.97 285 TYR A O 1
ATOM 2331 N N . ALA A 1 286 ? -34.342 -14.518 10.768 1.00 53.41 286 ALA A N 1
ATOM 2332 C CA . ALA A 1 286 ? -35.579 -13.762 10.526 1.00 53.41 286 ALA A CA 1
ATOM 2333 C C . ALA A 1 286 ? -36.833 -14.662 10.593 1.00 53.41 286 ALA A C 1
ATOM 2335 O O . ALA A 1 286 ? -37.921 -14.191 10.888 1.00 53.41 286 ALA A O 1
ATOM 2336 N N . VAL A 1 287 ? -36.666 -15.971 10.373 1.00 47.97 287 VAL A N 1
ATOM 2337 C CA . VAL A 1 287 ? -37.725 -16.994 10.472 1.00 47.97 287 VAL A CA 1
ATOM 2338 C C . VAL A 1 287 ? -38.050 -17.372 11.933 1.00 47.97 287 VAL A C 1
ATOM 2340 O O . VAL A 1 287 ? -39.016 -18.085 12.175 1.00 47.97 287 VAL A O 1
ATOM 2343 N N . ILE A 1 288 ? -37.261 -16.921 12.919 1.00 46.16 288 ILE A N 1
ATOM 2344 C CA . ILE A 1 288 ? -37.423 -17.303 14.339 1.00 46.16 288 ILE A CA 1
ATOM 2345 C C . ILE A 1 288 ? -38.217 -16.258 15.141 1.00 46.16 288 ILE A C 1
ATOM 2347 O O . ILE A 1 288 ? -38.636 -16.545 16.259 1.00 46.16 288 ILE A O 1
ATOM 2351 N N . LEU A 1 289 ? -38.497 -15.076 14.584 1.00 40.69 289 LEU A N 1
ATOM 2352 C CA . LEU A 1 289 ? -39.472 -14.171 15.190 1.00 40.69 289 LEU A CA 1
ATOM 2353 C C . LEU A 1 289 ? -40.875 -14.679 14.828 1.00 40.69 289 LEU A C 1
ATOM 2355 O O . LEU A 1 289 ? -41.208 -14.701 13.641 1.00 40.69 289 LEU A O 1
ATOM 2359 N N . PRO A 1 290 ? -41.673 -15.160 15.800 1.00 37.97 290 PRO A N 1
ATOM 2360 C CA . PRO A 1 290 ? -43.021 -15.610 15.511 1.00 37.97 290 PRO A CA 1
ATOM 2361 C C . PRO A 1 290 ? -43.814 -14.423 14.972 1.00 37.97 290 PRO A C 1
ATOM 2363 O O . PRO A 1 290 ? -43.728 -13.315 15.502 1.00 37.97 290 PRO A O 1
ATOM 2366 N N . ASN A 1 291 ? -44.564 -14.674 13.898 1.00 40.28 291 ASN A N 1
ATOM 2367 C CA . ASN A 1 291 ? -45.619 -13.779 13.446 1.00 40.28 291 ASN A CA 1
ATOM 2368 C C . ASN A 1 291 ? -46.452 -13.379 14.674 1.00 40.28 291 ASN A C 1
ATOM 2370 O O . ASN A 1 291 ? -46.890 -14.268 15.412 1.00 40.28 291 ASN A O 1
ATOM 2374 N N . GLY A 1 292 ? -46.590 -12.071 14.901 1.00 40.22 292 GLY A N 1
ATOM 2375 C CA . GLY A 1 292 ? -47.540 -11.539 15.876 1.00 40.22 292 GLY A CA 1
ATOM 2376 C C . GLY A 1 292 ? -48.955 -12.037 15.620 1.00 40.22 292 GLY A C 1
ATOM 2377 O O . GLY A 1 292 ? -49.273 -12.341 14.444 1.00 40.22 292 GLY A O 1
#

Secondary structure (DSSP, 8-state):
-THHHHHHHHHHHHHHHHHHHHHHHHHHHHHHHHHHHHS-SS--S-HHHHHHHHHHHHHHHHHHHHHHHHHHHHHHHHHHHHHHSPTTBHHHHHHHHHHHHHHHHHTTTT-SEEEEEEEEEEEPTT-SSEEEEEEESSPPPTTGGG-SSEEEEEEESS-EEEEEEEEEEEETTEEEEEES-GGGGTT--GGGEEEEEEEEE-THHHHHHHHHHHHSSSS-TT-BGGGGS-TT-------TTS-HHHHIIIIIIHHHHSSSS--------SSHHHHHHHHHHHHHHHTTS---